Protein AF-A0AAW1JH88-F1 (afdb_monomer_lite)

pLDDT: mean 75.39, std 18.59, range [26.38, 97.56]

Foldseek 3Di:
DDQPPVCVFQVVLCVVQQKAWDAKDKDFPDDPPVLVQWTKIWMWTWIAHPVGDIATATEIETAGDDPDPDDDDDDDDDDDDPHDHFYKYKDFQGPPVCCVVVVVFLVLLLVQLCQPFVLVVLCVVCVVVVRNCLPVVDFHWSGWDQDPPPPDPTRDNSGMTMTGDCVVVVDDDDDPVDDDDPVVVVVVVVSVVSNVVSLVVCCVVPVVCCCPRPVVSVPDPDPPPPDD

InterPro domains:
  IPR004119 Ecdysteroid kinase-like [PF02958] (33-84)
  IPR004119 Ecdysteroid kinase-like [PF02958] (85-214)

Organism: Popillia japonica (NCBI:txid7064)

Secondary structure (DSSP, 8-state):
---TTHHHHHHHHHHHTT-EEEEEEEEE-S-TTSSTTSEEEEEEEEEE-TTS-EEEEEEEEEEPPPS-------------S------EEEEEPPPHHHHTTTTHHHHHHHHHHIIIIIHHHHHHHHHTTT-TTTTTTSPPEEEEES-SSTT--S--TT-EEEEE-GGGGT-----TTSPPPHHHHHHHHHHHHHHHHHHHHHHHH-HHHIIIIIIHHHS-SS------

Sequence (228 aa):
MKINNLKQLIEPYLSRHEKQFISYEASNLLPVGENYGSTMLSLNINVRNKIGEQETIHCVAKTLPPQKMQEFFNTKVTFKKEVETIHCVAKTLPPQKMQEFFNTKVTFKKEVAFYTSIVPILEEFGNERNVNDLMNFTAKCVGARISSNPLSQNVDEDAAIILENLKHQGFSVGNRFSGFNFETTKLIVREMAKMHATFIAFKLAKPNEFKEKIGCYLDRALDFVAPD

Radius of gyration: 19.59 Å; chains: 1; bounding box: 63×41×43 Å

Structure (mmCIF, N/CA/C/O backbone):
data_AF-A0AAW1JH88-F1
#
_entry.id   AF-A0AAW1JH88-F1
#
loop_
_atom_site.group_PDB
_atom_site.id
_atom_site.type_symbol
_atom_site.label_atom_id
_atom_site.label_alt_id
_atom_site.label_comp_id
_atom_site.label_asym_id
_atom_site.label_entity_id
_atom_site.label_seq_id
_atom_site.pdbx_PDB_ins_code
_atom_site.Cartn_x
_atom_site.Cartn_y
_atom_site.Cartn_z
_atom_site.occupancy
_atom_site.B_iso_or_equiv
_atom_site.auth_seq_id
_atom_site.auth_comp_id
_atom_site.auth_asym_id
_atom_site.auth_atom_id
_atom_site.pdbx_PDB_model_num
ATOM 1 N N . MET A 1 1 ? -17.366 -10.019 15.894 1.00 52.66 1 MET A N 1
ATOM 2 C CA . MET A 1 1 ? -15.921 -9.687 15.920 1.00 52.66 1 MET A CA 1
ATOM 3 C C . MET A 1 1 ? -15.793 -8.181 15.694 1.00 52.66 1 MET A C 1
ATOM 5 O O . MET A 1 1 ? -16.528 -7.680 14.856 1.00 52.66 1 MET A O 1
ATOM 9 N N . LYS A 1 2 ? -14.982 -7.440 16.462 1.00 55.91 2 LYS A N 1
ATOM 10 C CA . LYS A 1 2 ? -14.846 -5.973 16.329 1.00 55.91 2 LYS A CA 1
ATOM 11 C C . LYS A 1 2 ? -13.426 -5.617 15.893 1.00 55.91 2 LYS A C 1
ATOM 13 O O . LYS A 1 2 ? -12.477 -6.214 16.387 1.00 55.91 2 LYS A O 1
ATOM 18 N N . ILE A 1 3 ? -13.295 -4.644 14.995 1.00 65.38 3 ILE A N 1
ATOM 19 C CA . ILE A 1 3 ? -12.019 -3.995 14.683 1.00 65.38 3 ILE A CA 1
ATOM 20 C C . ILE A 1 3 ? -11.884 -2.798 15.617 1.00 65.38 3 ILE A C 1
ATOM 22 O O . ILE A 1 3 ? -12.705 -1.874 15.580 1.00 65.38 3 ILE A O 1
ATOM 26 N N . ASN A 1 4 ? -10.864 -2.828 16.471 1.00 68.94 4 ASN A N 1
ATOM 27 C CA . ASN A 1 4 ? -10.598 -1.748 17.411 1.00 68.94 4 ASN A CA 1
ATOM 28 C C . ASN A 1 4 ? -10.221 -0.468 16.655 1.00 68.94 4 ASN A C 1
ATOM 30 O O . ASN A 1 4 ? -9.446 -0.489 15.689 1.00 68.94 4 ASN A O 1
ATOM 34 N N . ASN A 1 5 ? -10.806 0.651 17.091 1.00 72.62 5 ASN A N 1
ATOM 35 C CA . ASN A 1 5 ? -10.565 1.987 16.543 1.00 72.62 5 ASN A CA 1
ATOM 36 C C . ASN A 1 5 ? -10.731 2.069 15.011 1.00 72.62 5 ASN A C 1
ATOM 38 O O . ASN A 1 5 ? -9.964 2.756 14.338 1.00 72.62 5 ASN A O 1
ATOM 42 N N . LEU A 1 6 ? -11.723 1.364 14.440 1.00 77.25 6 LEU A N 1
ATOM 43 C CA . LEU A 1 6 ? -11.983 1.381 12.991 1.00 77.25 6 LEU A CA 1
ATOM 44 C C . LEU A 1 6 ? -12.216 2.802 12.465 1.00 77.25 6 LEU A C 1
ATOM 46 O O . LEU A 1 6 ? -11.668 3.138 11.425 1.00 77.25 6 LEU A O 1
ATOM 50 N N . LYS A 1 7 ? -12.962 3.643 13.196 1.00 79.00 7 LYS A N 1
ATOM 51 C CA . LYS A 1 7 ? -13.204 5.047 12.821 1.00 79.00 7 LYS A CA 1
ATOM 52 C C . LYS A 1 7 ? -11.891 5.783 12.535 1.00 79.00 7 LYS A C 1
ATOM 54 O O . LYS A 1 7 ? -11.722 6.331 11.458 1.00 79.00 7 LYS A O 1
ATOM 59 N N . GLN A 1 8 ? -10.937 5.711 13.462 1.00 77.75 8 GLN A N 1
ATOM 60 C CA . GLN A 1 8 ? -9.631 6.355 13.312 1.00 77.75 8 GLN A CA 1
ATOM 61 C C . GLN A 1 8 ? -8.834 5.792 12.122 1.00 77.75 8 GLN A C 1
ATOM 63 O O . GLN A 1 8 ? -8.109 6.536 11.474 1.00 77.75 8 GLN A O 1
ATOM 68 N N . LEU A 1 9 ? -8.978 4.495 11.816 1.00 76.38 9 LEU A N 1
ATOM 69 C CA . LEU A 1 9 ? -8.297 3.847 10.685 1.00 76.38 9 LEU A CA 1
ATOM 70 C C . LEU A 1 9 ? -8.754 4.382 9.328 1.00 76.38 9 LEU A C 1
ATOM 72 O O . LEU A 1 9 ? -7.951 4.501 8.408 1.00 76.38 9 LEU A O 1
ATOM 76 N N . ILE A 1 10 ? -10.052 4.641 9.201 1.00 80.38 10 ILE A N 1
ATOM 77 C CA . ILE A 1 10 ? -10.683 5.044 7.941 1.00 80.38 10 ILE A CA 1
ATOM 78 C C . ILE A 1 10 ? -10.869 6.558 7.839 1.00 80.38 10 ILE A C 1
ATOM 80 O O . ILE A 1 10 ? -11.202 7.046 6.765 1.00 80.38 10 ILE A O 1
ATOM 84 N N . GLU A 1 11 ? -10.642 7.306 8.921 1.00 82.19 11 GLU A N 1
ATOM 85 C CA . GLU A 1 11 ? -10.788 8.764 8.960 1.00 82.19 11 GLU A CA 1
ATOM 86 C C . GLU A 1 11 ? -10.068 9.466 7.792 1.00 82.19 11 GLU A C 1
ATOM 88 O O . GLU A 1 11 ? -10.708 10.296 7.152 1.00 82.19 11 GLU A O 1
ATOM 93 N N . PRO A 1 12 ? -8.822 9.101 7.402 1.00 78.44 12 PRO A N 1
ATOM 94 C CA . PRO A 1 12 ? -8.156 9.742 6.264 1.00 78.44 12 PRO A CA 1
ATOM 95 C C . PRO A 1 12 ? -8.918 9.586 4.940 1.00 78.44 12 PRO A C 1
ATOM 97 O O . PRO A 1 12 ? -8.964 10.513 4.132 1.00 78.44 12 PRO A O 1
ATOM 100 N N . TYR A 1 13 ? -9.541 8.424 4.725 1.00 78.38 13 TYR A N 1
ATOM 101 C CA . TYR A 1 13 ? -10.382 8.155 3.559 1.00 78.38 13 TYR A CA 1
ATOM 102 C C . TYR A 1 13 ? -11.680 8.957 3.617 1.00 78.38 13 TYR A C 1
ATOM 104 O O . TYR A 1 13 ? -12.069 9.600 2.645 1.00 78.38 13 TYR A O 1
ATOM 112 N N . LEU A 1 14 ? -12.330 8.947 4.781 1.00 83.88 14 LEU A N 1
ATOM 113 C CA . LEU A 1 14 ? -13.582 9.658 5.001 1.00 83.88 14 LEU A CA 1
ATOM 114 C C . LEU A 1 14 ? -13.412 11.170 4.824 1.00 83.88 14 LEU A C 1
ATOM 116 O O . LEU A 1 14 ? -14.192 11.782 4.101 1.00 83.88 14 LEU A O 1
ATOM 120 N N . SER A 1 15 ? -12.349 11.757 5.384 1.00 81.19 15 SER A N 1
ATOM 121 C CA . SER A 1 15 ? -12.032 13.180 5.218 1.00 81.19 15 SER A CA 1
ATOM 122 C C . SER A 1 15 ? -11.754 13.544 3.760 1.00 81.19 15 SER A C 1
ATOM 124 O O . SER A 1 15 ? -12.263 14.552 3.280 1.00 81.19 15 SER A O 1
ATOM 126 N N . ARG A 1 16 ? -10.998 12.711 3.026 1.00 80.00 16 ARG A N 1
ATOM 127 C CA . ARG A 1 16 ? -10.705 12.938 1.599 1.00 80.00 16 ARG A CA 1
ATOM 128 C C . ARG A 1 16 ? -11.965 12.918 0.728 1.00 80.00 16 ARG A C 1
ATOM 130 O O . ARG A 1 16 ? -11.992 13.577 -0.306 1.00 80.00 16 ARG A O 1
ATOM 137 N N . HIS A 1 17 ? -12.983 12.164 1.131 1.00 78.38 17 HIS A N 1
ATOM 138 C CA . HIS A 1 17 ? -14.223 12.000 0.372 1.00 78.38 17 HIS A CA 1
ATOM 139 C C . HIS A 1 17 ? -15.420 12.747 0.965 1.00 78.38 17 HIS A C 1
ATOM 141 O O . HIS A 1 17 ? -16.546 12.511 0.534 1.00 78.38 17 HIS A O 1
ATOM 147 N N . GLU A 1 18 ? -15.191 13.652 1.921 1.00 85.88 18 GLU A N 1
ATOM 148 C CA . GLU A 1 18 ? -16.248 14.451 2.560 1.00 85.88 18 GLU A CA 1
ATOM 149 C C . GLU A 1 18 ? -17.354 13.576 3.195 1.00 85.88 18 GLU A C 1
ATOM 151 O O . GLU A 1 18 ? -18.541 13.913 3.163 1.00 85.88 18 GLU A O 1
ATOM 156 N N . LYS A 1 19 ? -16.961 12.426 3.761 1.00 85.38 19 LYS A N 1
ATOM 157 C CA . LYS A 1 19 ? -17.842 11.453 4.423 1.00 85.38 19 LYS A CA 1
ATOM 158 C C . LYS A 1 19 ? -17.647 11.526 5.943 1.00 85.38 19 LYS A C 1
ATOM 160 O O . LYS A 1 19 ? -16.533 11.681 6.432 1.00 85.38 19 LYS A O 1
ATOM 165 N N . GLN A 1 20 ? -18.718 11.382 6.717 1.00 85.00 20 GLN A N 1
ATOM 166 C CA . GLN A 1 20 ? -18.697 11.364 8.183 1.00 85.00 20 GLN A CA 1
ATOM 167 C C . GLN A 1 20 ? -19.046 9.967 8.700 1.00 85.00 20 GLN A C 1
ATOM 169 O O . GLN A 1 20 ? -20.091 9.420 8.363 1.00 85.00 20 GLN A O 1
ATOM 174 N N . PHE A 1 21 ? -18.207 9.386 9.557 1.00 85.94 21 PHE A N 1
ATOM 175 C CA . PHE A 1 21 ? -18.470 8.068 10.144 1.00 85.94 21 PHE A CA 1
ATOM 176 C C . PHE A 1 21 ? -19.728 8.046 11.031 1.00 85.94 21 PHE A C 1
ATOM 178 O O . PHE A 1 21 ? -19.879 8.908 11.899 1.00 85.94 21 PHE A O 1
ATOM 185 N N . ILE A 1 22 ? -20.570 7.015 10.881 1.00 85.25 22 ILE A N 1
ATOM 186 C CA . ILE A 1 22 ? -21.736 6.755 11.743 1.00 85.25 22 ILE A CA 1
ATOM 187 C C . ILE A 1 22 ? -21.522 5.480 12.569 1.00 85.25 22 ILE A C 1
ATOM 189 O O . ILE A 1 22 ? -21.511 5.526 13.798 1.00 85.25 22 ILE A O 1
ATOM 193 N N . SER A 1 23 ? -21.380 4.332 11.905 1.00 81.44 23 SER A N 1
ATOM 194 C CA . SER A 1 23 ? -21.276 3.014 12.544 1.00 81.44 23 SER A CA 1
ATOM 195 C C . SER A 1 23 ? -20.639 1.995 11.598 1.00 81.44 23 SER A C 1
ATOM 197 O O . SER A 1 23 ? -20.357 2.304 10.444 1.00 81.44 23 SER A O 1
ATOM 199 N N . TYR A 1 24 ? -20.397 0.771 12.068 1.00 82.00 24 TYR A N 1
ATOM 200 C CA . TYR A 1 24 ? -20.053 -0.334 11.177 1.00 82.00 24 TYR A CA 1
ATOM 201 C C . TYR A 1 24 ? -20.601 -1.666 11.683 1.00 82.00 24 TYR A C 1
ATOM 203 O O . TYR A 1 24 ? -20.756 -1.868 12.889 1.00 82.00 24 TYR A O 1
ATOM 211 N N . GLU A 1 25 ? -20.815 -2.588 10.753 1.00 73.81 25 GLU A N 1
ATOM 212 C CA . GLU A 1 25 ? -21.096 -3.997 11.011 1.00 73.81 25 GLU A CA 1
ATOM 213 C C . GLU A 1 25 ? -19.952 -4.856 10.473 1.00 73.81 25 GLU A C 1
ATOM 215 O O . GLU A 1 25 ? -19.335 -4.507 9.468 1.00 73.81 25 GLU A O 1
ATOM 220 N N . ALA A 1 26 ? -19.659 -5.976 11.135 1.00 72.25 26 ALA A N 1
ATOM 221 C CA . ALA A 1 26 ? -18.611 -6.905 10.723 1.00 72.25 26 ALA A CA 1
ATOM 222 C C . ALA A 1 26 ? -19.098 -8.359 10.791 1.00 72.25 26 ALA A C 1
ATOM 224 O O . ALA A 1 26 ? -19.621 -8.788 11.820 1.00 72.25 26 ALA A O 1
ATOM 225 N N . SER A 1 27 ? -18.876 -9.133 9.729 1.00 66.75 27 SER A N 1
ATOM 226 C CA . SER A 1 27 ? -19.209 -10.565 9.627 1.00 66.75 27 SER A CA 1
ATOM 227 C C . SER A 1 27 ? -18.041 -11.348 9.023 1.00 66.75 27 SER A C 1
ATOM 229 O O . SER A 1 27 ? -17.214 -10.754 8.352 1.00 66.75 27 SER A O 1
ATOM 231 N N . ASN A 1 28 ? -17.914 -12.659 9.248 1.00 62.03 28 ASN A N 1
ATOM 232 C CA . ASN A 1 28 ? -16.854 -13.441 8.591 1.00 62.03 28 ASN A CA 1
ATOM 233 C C . ASN A 1 28 ? -17.127 -13.539 7.081 1.00 62.03 28 ASN A C 1
ATOM 235 O O . ASN A 1 28 ? -18.227 -13.907 6.680 1.00 62.03 28 ASN A O 1
ATOM 239 N N . LEU A 1 29 ? -16.128 -13.235 6.249 1.00 57.00 29 LEU A N 1
ATOM 240 C CA . LEU A 1 29 ? -16.245 -13.316 4.791 1.00 57.00 29 LEU A CA 1
ATOM 241 C C . LEU A 1 29 ? -16.080 -14.752 4.273 1.00 57.00 29 LEU A C 1
ATOM 243 O O . LEU A 1 29 ? -16.688 -15.105 3.268 1.00 57.00 29 LEU A O 1
ATOM 247 N N . LEU A 1 30 ? -15.231 -15.558 4.917 1.00 53.56 30 LEU A N 1
ATOM 248 C CA . LEU A 1 30 ? -14.863 -16.896 4.448 1.00 53.56 30 LEU A CA 1
ATOM 249 C C . LEU A 1 30 ? -15.086 -17.969 5.532 1.00 53.56 30 LEU A C 1
ATOM 251 O O . LEU A 1 30 ? -14.978 -17.654 6.726 1.00 53.56 30 LEU A O 1
ATOM 255 N N . PRO A 1 31 ? -15.376 -19.228 5.136 1.00 45.62 31 PRO A N 1
ATOM 256 C CA . PRO A 1 31 ? -15.478 -20.358 6.055 1.00 45.62 31 PRO A CA 1
ATOM 257 C C . PRO A 1 31 ? -14.173 -20.621 6.816 1.00 45.62 31 PRO A C 1
ATOM 259 O O . PRO A 1 31 ? -13.068 -20.401 6.317 1.00 45.62 31 PRO A O 1
ATOM 262 N N . VAL A 1 32 ? -14.289 -21.155 8.034 1.00 47.38 32 VAL A N 1
ATOM 263 C CA . VAL A 1 32 ? -13.133 -21.589 8.831 1.00 47.38 32 VAL A CA 1
ATOM 264 C C . VAL A 1 32 ? -12.342 -22.649 8.053 1.00 47.38 32 VAL A C 1
ATOM 266 O O . VAL A 1 32 ? -12.901 -23.658 7.644 1.00 47.38 32 VAL A O 1
ATOM 269 N N . GLY A 1 33 ? -11.042 -22.415 7.850 1.00 46.44 33 GLY A N 1
ATOM 270 C CA . GLY A 1 33 ? -10.152 -23.304 7.085 1.00 46.44 33 GLY A CA 1
ATOM 271 C C . GLY A 1 33 ? -9.755 -22.771 5.704 1.00 46.44 33 GLY A C 1
ATOM 272 O O . GLY A 1 33 ? -8.662 -23.075 5.238 1.00 46.44 33 GLY A O 1
ATOM 273 N N . GLU A 1 34 ? -10.545 -21.873 5.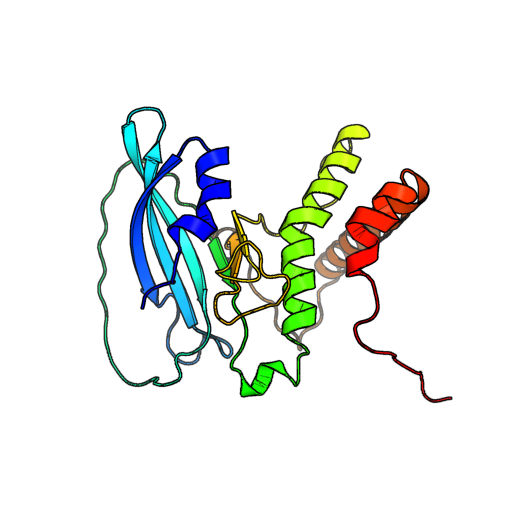105 1.00 42.50 34 GLU A N 1
ATOM 274 C CA . GLU A 1 34 ? -10.222 -21.237 3.810 1.00 42.50 34 GLU A CA 1
ATOM 275 C C . GLU A 1 34 ? -9.458 -19.911 3.954 1.00 42.50 34 GLU A C 1
ATOM 277 O O . GLU A 1 34 ? -9.162 -19.207 2.987 1.00 42.50 34 GLU A O 1
ATOM 282 N N . ASN A 1 35 ? -9.097 -19.556 5.187 1.00 48.47 35 ASN A N 1
ATOM 283 C CA . ASN A 1 35 ? -8.609 -18.222 5.516 1.00 48.47 35 ASN A CA 1
ATOM 284 C C . ASN A 1 35 ? -7.077 -18.084 5.462 1.00 48.47 35 ASN A C 1
ATOM 286 O O . ASN A 1 35 ? -6.552 -17.052 5.886 1.00 48.47 35 ASN A O 1
ATOM 290 N N . TYR A 1 36 ? -6.352 -19.112 4.994 1.00 46.12 36 TYR A N 1
ATOM 291 C CA . TYR A 1 36 ? -4.883 -19.141 4.865 1.00 46.12 36 TYR A CA 1
ATOM 292 C C . TYR A 1 36 ? -4.139 -18.569 6.094 1.00 46.12 36 TYR A C 1
ATOM 294 O O . TYR A 1 36 ? -3.256 -17.723 5.962 1.00 46.12 36 TYR A O 1
ATOM 302 N N . GLY A 1 37 ? -4.527 -18.991 7.304 1.00 45.12 37 GLY A N 1
ATOM 303 C CA . GLY A 1 37 ? -3.897 -18.536 8.553 1.00 45.12 37 GLY A CA 1
ATOM 304 C C . GLY A 1 37 ? -4.328 -17.142 9.032 1.00 45.12 37 GLY A C 1
ATOM 305 O O . GLY A 1 37 ? -3.588 -16.483 9.760 1.00 45.12 37 GLY A O 1
ATOM 306 N N . SER A 1 38 ? -5.504 -16.660 8.627 1.00 47.50 38 SER A N 1
ATOM 307 C CA . SER A 1 38 ? -6.084 -15.375 9.057 1.00 47.50 38 SER A CA 1
ATOM 308 C C . SER A 1 38 ? -7.596 -15.489 9.308 1.00 47.50 38 SER A C 1
ATOM 310 O O . SER A 1 38 ? -8.153 -16.578 9.247 1.00 47.50 38 SER A O 1
ATOM 312 N N . THR A 1 39 ? -8.275 -14.382 9.593 1.00 57.03 39 THR A N 1
ATOM 313 C CA . THR A 1 39 ? -9.740 -14.268 9.607 1.00 57.03 39 THR A CA 1
ATOM 314 C C . THR A 1 39 ? -10.132 -13.193 8.610 1.00 57.03 39 THR A C 1
ATOM 316 O O . THR A 1 39 ? -9.704 -12.060 8.753 1.00 57.03 39 THR A O 1
ATOM 319 N N . MET A 1 40 ? -10.920 -13.512 7.589 1.00 62.09 40 MET A N 1
ATOM 320 C CA . MET A 1 40 ? -11.455 -12.494 6.680 1.00 62.09 40 MET A CA 1
ATOM 321 C C . MET A 1 40 ? -12.813 -12.026 7.209 1.00 62.09 40 MET A C 1
ATOM 323 O O . MET A 1 40 ? -13.668 -12.859 7.489 1.00 62.09 40 MET A O 1
ATOM 327 N N . LEU A 1 41 ? -13.033 -10.721 7.303 1.00 65.12 41 LEU A N 1
ATOM 328 C CA . LEU A 1 41 ? -14.240 -10.082 7.814 1.00 65.12 41 LEU A CA 1
ATOM 329 C C . LEU A 1 41 ? -14.869 -9.215 6.729 1.00 65.12 41 LEU A C 1
ATOM 331 O O . LEU A 1 41 ? -14.221 -8.297 6.277 1.00 65.12 41 LEU A O 1
ATOM 335 N N . SER A 1 42 ? -16.110 -9.421 6.320 1.00 69.88 42 SER A N 1
ATOM 336 C CA . SER A 1 42 ? -16.862 -8.391 5.602 1.00 69.88 42 SER A CA 1
ATOM 337 C C . SER A 1 42 ? -17.229 -7.269 6.573 1.00 69.88 42 SER A C 1
ATOM 339 O O . SER A 1 42 ? -17.700 -7.542 7.674 1.00 69.88 42 SER A O 1
ATOM 341 N N . LEU A 1 43 ? -17.034 -6.023 6.168 1.00 75.12 43 LEU A N 1
ATOM 342 C CA . LEU A 1 43 ? -17.333 -4.807 6.908 1.00 75.12 43 LEU A CA 1
ATOM 343 C C . LEU A 1 43 ? -18.346 -3.967 6.129 1.00 75.12 43 LEU A C 1
ATOM 345 O O . LEU A 1 43 ? -18.118 -3.635 4.973 1.00 75.12 43 LEU A O 1
ATOM 349 N N . ASN A 1 44 ? -19.427 -3.564 6.782 1.00 75.62 44 ASN A N 1
ATOM 350 C CA . ASN A 1 44 ? -20.368 -2.585 6.249 1.00 75.62 44 ASN A CA 1
ATOM 351 C C . ASN A 1 44 ? -20.235 -1.321 7.095 1.00 75.62 44 ASN A C 1
ATOM 353 O O . ASN A 1 44 ? -20.704 -1.297 8.230 1.00 75.62 44 ASN A O 1
ATOM 357 N N . ILE A 1 45 ? -19.548 -0.298 6.597 1.00 80.62 45 ILE A N 1
ATOM 358 C CA . ILE A 1 45 ? -19.328 0.958 7.315 1.00 80.62 45 ILE A CA 1
ATOM 359 C C . ILE A 1 45 ? -20.384 1.964 6.879 1.00 80.62 45 ILE A C 1
ATOM 361 O O . ILE A 1 45 ? -20.386 2.412 5.739 1.00 80.62 45 ILE A O 1
ATOM 365 N N . ASN A 1 46 ? -21.244 2.371 7.799 1.00 79.31 46 ASN A N 1
ATOM 366 C CA . ASN A 1 46 ? -22.248 3.391 7.546 1.00 79.31 46 ASN A CA 1
ATOM 367 C C . ASN A 1 46 ? -21.633 4.775 7.746 1.00 79.31 46 ASN A C 1
ATOM 369 O O . ASN A 1 46 ? -21.051 5.066 8.799 1.00 79.31 46 ASN A O 1
ATOM 373 N N . VAL A 1 47 ? -21.776 5.632 6.743 1.00 85.06 47 VAL A N 1
ATOM 374 C CA . VAL A 1 47 ? -21.253 6.998 6.734 1.00 85.06 47 VAL A CA 1
ATOM 375 C C . VAL A 1 47 ? -22.314 7.970 6.219 1.00 85.06 47 VAL A C 1
ATOM 377 O O . VAL A 1 47 ? -23.327 7.566 5.650 1.00 85.06 47 VAL A O 1
ATOM 380 N N . ARG A 1 48 ? -22.123 9.260 6.488 1.00 85.00 48 ARG A N 1
ATOM 381 C CA . ARG A 1 48 ? -22.974 10.352 6.016 1.00 85.00 48 ARG A CA 1
ATOM 382 C C . ARG A 1 48 ? -22.196 11.205 5.025 1.00 85.00 48 ARG A C 1
ATOM 384 O O . ARG A 1 48 ? -21.116 11.673 5.371 1.00 85.00 48 ARG A O 1
ATOM 391 N N . ASN A 1 49 ? -22.741 11.431 3.838 1.00 81.19 49 ASN A N 1
ATOM 392 C CA . ASN A 1 49 ? -22.120 12.309 2.849 1.00 81.19 49 ASN A CA 1
ATOM 393 C C . ASN A 1 49 ? -22.351 13.798 3.182 1.00 81.19 49 ASN A C 1
ATOM 395 O O . ASN A 1 49 ? -23.150 14.150 4.056 1.00 81.19 49 ASN A O 1
ATOM 399 N N . LYS A 1 50 ? -21.693 14.691 2.438 1.00 80.81 50 LYS A N 1
ATOM 400 C CA . LYS A 1 50 ? -21.820 16.155 2.577 1.00 80.81 50 LYS A CA 1
ATOM 401 C C . LYS A 1 50 ? -23.238 16.721 2.439 1.00 80.81 50 LYS A C 1
ATOM 403 O O . LYS A 1 50 ? -23.497 17.828 2.896 1.00 80.81 50 LYS A O 1
ATOM 408 N N . ILE A 1 51 ? -24.142 15.977 1.806 1.00 79.25 51 ILE A N 1
ATOM 409 C CA . ILE A 1 51 ? -25.536 16.372 1.553 1.00 79.25 51 ILE A CA 1
ATOM 410 C C . ILE A 1 51 ? -26.467 15.836 2.660 1.00 79.25 51 ILE A C 1
ATOM 412 O O . ILE A 1 51 ? -27.672 16.070 2.645 1.00 79.25 51 ILE A O 1
ATOM 416 N N . GLY A 1 52 ? -25.912 15.131 3.652 1.00 77.00 52 GLY A N 1
ATOM 417 C CA . GLY A 1 52 ? -26.636 14.591 4.800 1.00 77.00 52 GLY A CA 1
ATOM 418 C C . GLY A 1 52 ? -27.195 13.182 4.596 1.00 77.00 52 GLY A C 1
ATOM 419 O O . GLY A 1 52 ? -27.785 12.628 5.528 1.00 77.00 52 GLY A O 1
ATOM 420 N N . GLU A 1 53 ? -26.992 12.567 3.430 1.00 77.62 53 GLU A N 1
ATOM 421 C CA . GLU A 1 53 ? -27.504 11.229 3.147 1.00 77.62 53 GLU A CA 1
ATOM 422 C C . GLU A 1 53 ? -26.629 10.135 3.755 1.00 77.62 53 GLU A C 1
ATOM 424 O O . GLU A 1 53 ? -25.404 10.243 3.795 1.00 77.62 53 GLU A O 1
ATOM 429 N N . GLN A 1 54 ? -27.275 9.062 4.217 1.00 76.62 54 GLN A N 1
ATOM 430 C CA . GLN A 1 54 ? -26.584 7.859 4.669 1.00 76.62 54 GLN A CA 1
ATOM 431 C C . GLN A 1 54 ? -26.193 6.977 3.482 1.00 76.62 54 GLN A C 1
ATOM 433 O O . GLN A 1 54 ? -27.025 6.686 2.622 1.00 76.62 54 GLN A O 1
ATOM 438 N N . GLU A 1 55 ? -24.950 6.512 3.497 1.00 76.56 55 GLU A N 1
ATOM 439 C CA . GLU A 1 55 ? -24.379 5.561 2.547 1.00 76.56 55 GLU A CA 1
ATOM 440 C C . GLU A 1 55 ? -23.589 4.479 3.308 1.00 76.56 55 GLU A C 1
ATOM 442 O O . GLU A 1 55 ? -23.124 4.702 4.431 1.00 76.56 55 GLU A O 1
ATOM 447 N N . THR A 1 56 ? -23.431 3.298 2.710 1.00 66.88 56 THR A N 1
ATOM 448 C CA . THR A 1 56 ? -22.726 2.167 3.330 1.00 66.88 56 THR A CA 1
ATOM 449 C C . THR A 1 56 ? -21.524 1.746 2.486 1.00 66.88 56 THR A C 1
ATOM 451 O O . THR A 1 56 ? -21.651 1.301 1.354 1.00 66.88 56 THR A O 1
ATOM 454 N N . ILE A 1 57 ? -20.330 1.835 3.058 1.00 70.75 57 ILE A N 1
ATOM 455 C CA . ILE A 1 57 ? -19.074 1.393 2.454 1.00 70.75 57 ILE A CA 1
ATOM 456 C C . ILE A 1 57 ? -18.861 -0.087 2.804 1.00 70.75 57 ILE A C 1
ATOM 458 O O . ILE A 1 57 ? -18.636 -0.434 3.963 1.00 70.75 57 ILE A O 1
ATOM 462 N N . HIS A 1 58 ? -18.920 -0.968 1.809 1.00 68.06 58 HIS A N 1
ATOM 463 C CA . HIS A 1 58 ? -18.846 -2.424 1.988 1.00 68.06 58 HIS A CA 1
ATOM 464 C C . HIS A 1 58 ? -17.431 -3.001 1.839 1.00 68.06 58 HIS A C 1
ATOM 466 O O . HIS A 1 58 ? -17.134 -3.671 0.855 1.00 68.06 58 HIS A O 1
ATOM 472 N N . CYS A 1 59 ? -16.547 -2.791 2.806 1.00 63.50 59 CYS A N 1
ATOM 473 C CA . CYS A 1 59 ? -15.177 -3.292 2.767 1.00 63.50 59 CYS A CA 1
ATOM 474 C C . CYS A 1 59 ? -15.026 -4.737 3.283 1.00 63.50 59 CYS A C 1
ATOM 476 O O . CYS A 1 59 ? -15.954 -5.349 3.788 1.00 63.50 59 CYS A O 1
ATOM 478 N N . VAL A 1 60 ? -13.843 -5.331 3.166 1.00 58.41 60 VAL A N 1
ATOM 479 C CA . VAL A 1 60 ? -13.459 -6.562 3.881 1.00 58.41 60 VAL A CA 1
ATOM 480 C C . VAL A 1 60 ? -12.233 -6.218 4.715 1.00 58.41 60 VAL A C 1
ATOM 482 O O . VAL A 1 60 ? -11.479 -5.317 4.367 1.00 58.41 60 VAL A O 1
ATOM 485 N N . ALA A 1 61 ? -12.013 -6.932 5.809 1.00 60.91 61 ALA A N 1
ATOM 486 C CA . ALA A 1 61 ? -10.874 -6.884 6.688 1.00 60.91 61 ALA A CA 1
ATOM 487 C C . ALA A 1 61 ? -10.259 -8.264 6.927 1.00 60.91 61 ALA A C 1
ATOM 489 O O . ALA A 1 61 ? -10.908 -9.117 7.505 1.00 60.91 61 ALA A O 1
ATOM 490 N N . LYS A 1 62 ? -9.008 -8.518 6.540 1.00 60.88 62 LYS A N 1
ATOM 491 C CA . LYS A 1 62 ? -8.264 -9.696 7.010 1.00 60.88 62 LYS A CA 1
ATOM 492 C C . LYS A 1 62 ? -7.608 -9.363 8.338 1.00 60.88 62 LYS A C 1
ATOM 494 O O . LYS A 1 62 ? -6.705 -8.534 8.378 1.00 60.88 62 LYS A O 1
ATOM 499 N N . THR A 1 63 ? -8.062 -10.008 9.397 1.00 53.69 63 THR A N 1
ATOM 500 C CA . THR A 1 63 ? -7.515 -9.928 10.745 1.00 53.69 63 THR A CA 1
ATOM 501 C C . THR A 1 63 ? -6.750 -11.200 11.108 1.00 53.69 63 THR A C 1
ATOM 503 O O . THR A 1 63 ? -6.790 -12.209 10.401 1.00 53.69 63 THR A O 1
ATOM 506 N N . LEU A 1 64 ? -6.078 -11.187 12.254 1.00 46.66 64 LEU A N 1
ATOM 507 C CA . LEU A 1 64 ? -5.533 -12.383 12.885 1.00 46.66 64 LEU A CA 1
ATOM 508 C C . LEU A 1 64 ? -6.620 -13.439 13.147 1.00 46.66 64 LEU A C 1
ATOM 510 O O . LEU A 1 64 ? -7.772 -13.078 13.415 1.00 46.66 64 LEU A O 1
ATOM 514 N N . PRO A 1 65 ? -6.284 -14.742 13.129 1.00 47.91 65 PRO A N 1
ATOM 515 C CA . PRO A 1 65 ? -7.102 -15.758 13.782 1.00 47.91 65 PRO A CA 1
ATOM 516 C C . PRO A 1 65 ? -7.198 -15.435 15.286 1.00 47.9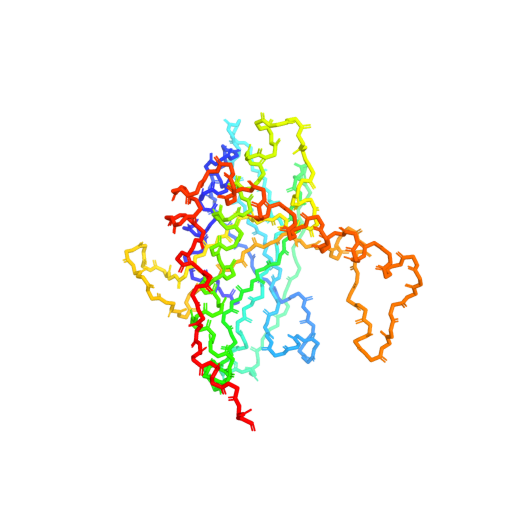1 65 PRO A C 1
ATOM 518 O O . PRO A 1 65 ? -6.154 -15.248 15.919 1.00 47.91 65 PRO A O 1
ATOM 521 N N . PRO A 1 66 ? -8.400 -15.367 15.886 1.00 51.41 66 PRO A N 1
ATOM 522 C CA . PRO A 1 66 ? -8.539 -15.234 17.332 1.00 51.41 66 PRO A CA 1
ATOM 523 C C . PRO A 1 66 ? -7.886 -16.420 18.058 1.00 51.41 66 PRO A C 1
ATOM 525 O O . PRO A 1 66 ? -8.007 -17.558 17.610 1.00 51.41 66 PRO A O 1
ATOM 528 N N . GLN A 1 67 ? -7.256 -16.177 19.216 1.00 47.66 67 GLN A N 1
ATOM 529 C CA . GLN A 1 67 ? -6.638 -17.231 20.045 1.00 47.66 67 GLN A CA 1
ATOM 530 C C . GLN A 1 67 ? -7.653 -18.248 20.611 1.00 47.66 67 GLN A C 1
ATOM 532 O O . GLN A 1 67 ? -7.271 -19.346 21.005 1.00 47.66 67 GLN A O 1
ATOM 537 N N . LYS A 1 68 ? -8.947 -17.909 20.621 1.00 42.12 68 LYS A N 1
ATOM 538 C CA . LYS A 1 68 ? -10.062 -18.799 20.971 1.00 42.12 68 LYS A CA 1
ATOM 539 C C . LYS A 1 68 ? -10.958 -18.973 19.749 1.00 42.12 68 LYS A C 1
ATOM 541 O O . LYS A 1 68 ? -11.943 -18.259 19.594 1.00 42.12 68 LYS A O 1
ATOM 546 N N . MET A 1 69 ? -10.593 -19.878 18.847 1.00 42.56 69 MET A N 1
ATOM 547 C CA . MET A 1 69 ? -11.477 -20.287 17.757 1.00 42.56 69 MET A CA 1
ATOM 548 C C . MET A 1 69 ? -12.266 -21.523 18.198 1.00 42.56 69 MET A C 1
ATOM 550 O O . MET A 1 69 ? -11.924 -22.639 17.834 1.00 42.56 69 MET A O 1
ATOM 554 N N . GLN A 1 70 ? -13.305 -21.302 19.002 1.00 47.09 70 GLN A N 1
ATOM 555 C CA . GLN A 1 70 ? -14.517 -22.116 19.028 1.00 47.09 70 GLN A CA 1
ATOM 556 C C . GLN A 1 70 ? -15.674 -21.202 19.459 1.00 47.09 70 GLN A C 1
ATOM 558 O O . GLN A 1 70 ? -15.607 -20.544 20.491 1.00 47.09 70 GLN A O 1
ATOM 563 N N . GLU A 1 71 ? -16.698 -21.200 18.607 1.00 39.25 71 GLU A N 1
ATOM 564 C CA . GLU A 1 71 ? -18.070 -20.723 18.803 1.00 39.25 71 GLU A CA 1
ATOM 565 C C . GLU A 1 71 ? -18.493 -19.307 18.342 1.00 39.25 71 GLU A C 1
ATOM 567 O O . GLU A 1 71 ? -17.944 -18.268 18.706 1.00 39.25 71 GLU A O 1
ATOM 572 N N . PHE A 1 72 ? -19.609 -19.363 17.603 1.00 32.12 72 PHE A N 1
ATOM 573 C CA . PHE A 1 72 ? -20.689 -18.397 17.383 1.00 32.12 72 PHE A CA 1
ATOM 574 C C . PHE A 1 72 ? -20.871 -17.717 16.013 1.00 32.12 72 PHE A C 1
ATOM 576 O O . PHE A 1 72 ? -19.944 -17.375 15.285 1.00 32.12 72 PHE A O 1
ATOM 583 N N . PHE A 1 73 ? -22.167 -17.622 15.689 1.00 32.72 73 PHE A N 1
ATOM 584 C CA . PHE A 1 73 ? -22.852 -17.781 14.404 1.00 32.72 73 PHE A CA 1
ATOM 585 C C . PHE A 1 73 ? -23.231 -16.470 13.676 1.00 32.72 73 PHE A C 1
ATOM 587 O O . PH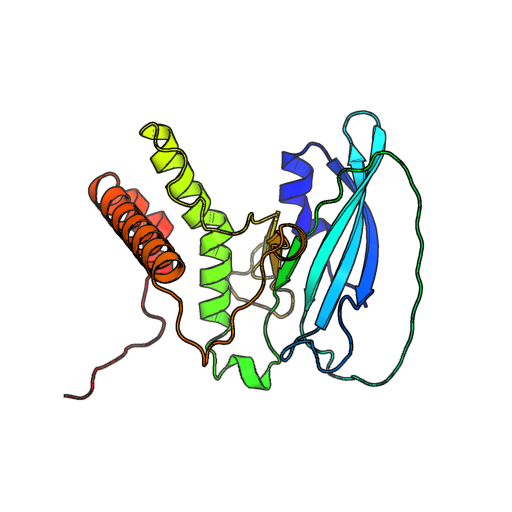E A 1 73 ? -23.209 -15.387 14.250 1.00 32.72 73 PHE A O 1
ATOM 594 N N . ASN A 1 74 ? -23.636 -16.661 12.406 1.00 33.22 74 ASN A N 1
ATOM 595 C CA . ASN A 1 74 ? -24.540 -15.916 11.501 1.00 33.22 74 ASN A CA 1
ATOM 596 C C . ASN A 1 74 ? -25.222 -14.609 11.954 1.00 33.22 74 ASN A C 1
ATOM 598 O O . ASN A 1 74 ? -25.878 -14.575 12.989 1.00 33.22 74 ASN A O 1
ATOM 602 N N . THR A 1 75 ? -25.323 -13.647 11.019 1.00 28.34 75 THR A N 1
ATOM 603 C CA . THR A 1 75 ? -26.615 -13.086 10.532 1.00 28.34 75 THR A CA 1
ATOM 604 C C . THR A 1 75 ? -26.434 -12.183 9.297 1.00 28.34 75 THR A C 1
ATOM 606 O O . THR A 1 75 ? -25.430 -11.490 9.162 1.00 28.34 75 THR A O 1
ATOM 609 N N . LYS A 1 76 ? -27.411 -12.226 8.376 1.00 35.41 76 LYS A N 1
ATOM 610 C CA . LYS A 1 76 ? -27.552 -11.371 7.181 1.00 35.41 76 LYS A CA 1
ATOM 611 C C . LYS A 1 76 ? -28.506 -10.212 7.487 1.00 35.41 76 LYS A C 1
ATOM 613 O O . LYS A 1 76 ? -29.589 -10.467 8.006 1.00 35.41 76 LYS A O 1
ATOM 618 N N . VAL A 1 77 ? -28.161 -8.996 7.059 1.00 29.84 77 VAL A N 1
ATOM 619 C CA . VAL A 1 77 ? -29.086 -7.856 6.916 1.00 29.84 77 VAL A CA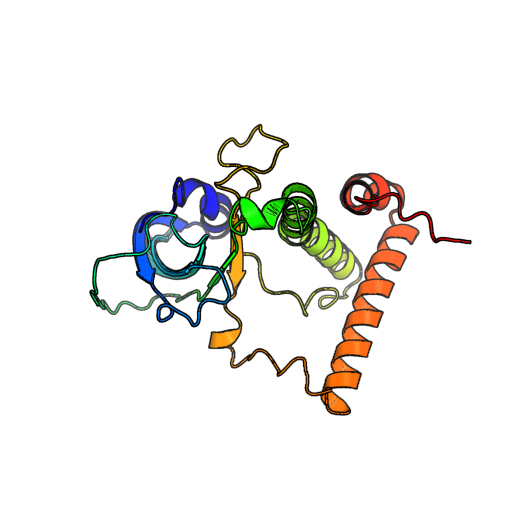 1
ATOM 620 C C . VAL A 1 77 ? -28.809 -7.177 5.572 1.00 29.84 77 VAL A C 1
ATOM 622 O O . VAL A 1 77 ? -27.662 -7.086 5.138 1.00 29.84 77 VAL A O 1
ATOM 625 N N . THR A 1 78 ? -29.860 -6.751 4.871 1.00 28.33 78 THR A N 1
ATOM 626 C CA . THR A 1 78 ? -29.776 -6.045 3.585 1.00 28.33 78 THR A CA 1
ATOM 627 C C . THR A 1 78 ? -30.743 -4.867 3.610 1.00 28.33 78 THR A C 1
ATOM 629 O O . THR A 1 78 ? -31.935 -5.070 3.821 1.00 28.33 78 THR A O 1
ATOM 632 N N . PHE A 1 79 ? -30.244 -3.657 3.351 1.00 26.38 79 PHE A N 1
ATOM 633 C CA . PHE A 1 79 ? -31.049 -2.474 3.039 1.00 26.38 79 PHE A CA 1
ATOM 634 C C . PHE A 1 79 ? -30.564 -1.891 1.708 1.00 26.38 79 PHE A C 1
ATOM 636 O O . PHE A 1 79 ? -29.365 -1.725 1.502 1.00 26.38 79 PHE A O 1
ATOM 643 N N . LYS A 1 80 ? -31.499 -1.622 0.790 1.00 30.83 80 LYS A N 1
ATOM 644 C CA . LYS A 1 80 ? -31.236 -0.963 -0.496 1.00 30.83 80 LYS A CA 1
ATOM 645 C C . LYS A 1 80 ? -31.515 0.537 -0.370 1.00 30.83 80 LYS A C 1
ATOM 647 O O . LYS A 1 80 ? -32.667 0.932 -0.227 1.00 30.83 80 LYS A O 1
ATOM 652 N N . LYS A 1 81 ? -30.466 1.343 -0.504 1.00 32.03 81 LYS A N 1
ATOM 653 C CA . LYS A 1 81 ? -30.491 2.705 -1.060 1.00 32.03 81 LYS A CA 1
ATOM 654 C C . LYS A 1 81 ? -29.381 2.743 -2.126 1.00 32.03 81 LYS A C 1
ATOM 656 O O . LYS A 1 81 ? -28.533 1.850 -2.114 1.00 32.03 81 LYS A O 1
ATOM 661 N N . GLU A 1 82 ? -29.401 3.665 -3.085 1.00 39.28 82 GLU A N 1
ATOM 662 C CA . GLU A 1 82 ? -28.273 3.808 -4.021 1.00 39.28 82 GLU A CA 1
ATOM 663 C C . GLU A 1 82 ? -27.008 4.127 -3.215 1.00 39.28 82 GLU A C 1
ATOM 665 O O . GLU A 1 82 ? -26.933 5.138 -2.521 1.00 39.28 82 GLU A O 1
ATOM 670 N N . VAL A 1 83 ? -26.080 3.171 -3.208 1.00 40.69 83 VAL A N 1
ATOM 671 C CA . VAL A 1 83 ? -24.965 3.061 -2.266 1.00 40.69 83 VAL A CA 1
ATOM 672 C C . VAL A 1 83 ? -23.716 2.726 -3.068 1.00 40.69 83 VAL A C 1
ATOM 674 O O . VAL A 1 83 ? -23.667 1.715 -3.774 1.00 40.69 83 VAL A O 1
ATOM 677 N N . GLU A 1 84 ? -22.685 3.555 -2.935 1.00 43.34 84 GLU A N 1
ATOM 678 C CA . GLU A 1 84 ? -21.358 3.251 -3.457 1.00 43.34 84 GLU A CA 1
ATOM 679 C C . GLU A 1 84 ? -20.720 2.147 -2.597 1.00 43.34 84 GLU A C 1
ATOM 681 O O . GLU A 1 84 ? -20.221 2.361 -1.493 1.00 43.34 84 GLU A O 1
ATOM 686 N N . THR A 1 85 ? -20.787 0.920 -3.103 1.00 51.91 85 THR A N 1
ATOM 687 C CA . THR A 1 85 ? -20.296 -0.282 -2.428 1.00 51.91 85 THR A CA 1
ATOM 688 C C . THR A 1 85 ? -18.801 -0.442 -2.695 1.00 51.91 85 THR A C 1
ATOM 690 O O . THR A 1 85 ? -18.397 -0.855 -3.780 1.00 51.91 85 THR A O 1
ATOM 693 N N . ILE A 1 86 ? -17.959 -0.130 -1.704 1.00 61.91 86 ILE A N 1
ATOM 694 C CA . ILE A 1 86 ? -16.499 -0.238 -1.849 1.00 61.91 86 ILE A CA 1
ATOM 695 C C . ILE A 1 86 ? -15.998 -1.544 -1.256 1.00 61.91 86 ILE A C 1
ATOM 697 O O . ILE A 1 86 ? -15.681 -1.615 -0.072 1.00 61.91 86 ILE A O 1
ATOM 701 N N . HIS A 1 87 ? -15.875 -2.558 -2.103 1.00 71.75 87 HIS A N 1
ATOM 702 C CA . HIS A 1 87 ? -15.271 -3.829 -1.736 1.00 71.75 87 HIS A CA 1
ATOM 703 C C . HIS A 1 87 ? -13.781 -3.650 -1.451 1.00 71.75 87 HIS A C 1
ATOM 705 O O . HIS A 1 87 ? -12.998 -3.378 -2.355 1.00 71.75 87 HIS A O 1
ATOM 711 N N . CYS A 1 88 ? -13.377 -3.852 -0.200 1.00 76.12 88 CYS A N 1
ATOM 712 C CA . CYS A 1 88 ? -11.975 -3.804 0.240 1.00 76.12 88 CYS A CA 1
ATOM 713 C C . CYS A 1 88 ? -11.564 -5.137 0.856 1.00 76.12 88 CYS A C 1
ATOM 715 O O . CYS A 1 88 ? -12.395 -6.020 0.928 1.00 76.12 88 CYS A O 1
ATOM 717 N N . VAL A 1 89 ? -10.320 -5.284 1.291 1.00 73.81 89 VAL A N 1
ATOM 718 C CA . VAL A 1 89 ? -9.735 -6.331 2.126 1.00 73.81 89 VAL A CA 1
ATOM 719 C C . VAL A 1 89 ? -8.731 -5.650 3.051 1.00 73.81 89 VAL A C 1
ATOM 721 O O . VAL A 1 89 ? -7.849 -4.935 2.595 1.00 73.81 89 VAL A O 1
ATOM 724 N N . ALA A 1 90 ? -8.844 -5.838 4.359 1.00 76.00 90 ALA A N 1
ATOM 725 C CA . ALA A 1 90 ? -7.784 -5.455 5.284 1.00 76.00 90 ALA A CA 1
ATOM 726 C C . ALA A 1 90 ? -6.724 -6.544 5.304 1.00 76.00 90 ALA A C 1
ATOM 728 O O . ALA A 1 90 ? -6.979 -7.639 4.826 1.00 76.00 90 ALA A O 1
ATOM 729 N N . LYS A 1 91 ? -5.565 -6.256 5.864 1.00 76.19 91 LYS A N 1
ATOM 730 C CA . LYS A 1 91 ? -4.500 -7.185 6.207 1.00 76.19 91 LYS A CA 1
ATOM 731 C C . LYS A 1 91 ? -3.937 -6.713 7.535 1.00 76.19 91 LYS A C 1
ATOM 733 O O . LYS A 1 91 ? -3.591 -5.545 7.660 1.00 76.19 91 LYS A O 1
ATOM 738 N N . THR A 1 92 ? -3.877 -7.602 8.515 1.00 78.50 92 THR A N 1
ATOM 739 C CA . THR A 1 92 ? -3.237 -7.366 9.815 1.00 78.50 92 THR A CA 1
ATOM 740 C C . THR A 1 92 ? -1.986 -8.224 9.946 1.00 78.50 92 THR A C 1
ATOM 742 O O . THR A 1 92 ? -1.656 -9.009 9.051 1.00 78.50 92 THR A O 1
ATOM 745 N N . LEU A 1 93 ? -1.321 -8.129 11.097 1.00 72.50 93 LEU A N 1
ATOM 746 C CA . LEU A 1 93 ? -0.258 -9.061 11.467 1.00 72.50 93 LEU A CA 1
ATOM 747 C C . LEU A 1 93 ? -0.746 -10.528 11.398 1.00 72.50 93 LEU A C 1
ATOM 749 O O . LEU A 1 93 ? -1.951 -10.762 11.485 1.00 72.50 93 LEU A O 1
ATOM 753 N N . PRO A 1 94 ? 0.154 -11.512 11.219 1.00 67.94 94 PRO A N 1
ATOM 754 C CA . PRO A 1 94 ? -0.074 -12.939 11.429 1.00 67.94 94 PRO A CA 1
ATOM 755 C C . PRO A 1 94 ? 0.124 -13.321 12.913 1.00 67.94 94 PRO A C 1
ATOM 757 O O . PRO A 1 94 ? 0.658 -12.513 13.680 1.00 67.94 94 PRO A O 1
ATOM 760 N N . PRO A 1 95 ? -0.354 -14.500 13.370 1.00 72.38 95 PRO A N 1
ATOM 761 C CA . PRO A 1 95 ? -0.282 -14.907 14.778 1.00 72.38 95 PRO A CA 1
ATOM 762 C C . PRO A 1 95 ? 1.107 -14.707 15.380 1.00 72.38 95 PRO A C 1
ATOM 764 O O . PRO A 1 95 ? 2.087 -14.973 14.691 1.00 72.38 95 PRO A O 1
ATOM 767 N N . GLN A 1 96 ? 1.202 -14.308 16.657 1.00 70.56 96 GLN A N 1
ATOM 768 C CA . GLN A 1 96 ? 2.479 -13.986 17.325 1.00 70.56 96 GLN A CA 1
ATOM 769 C C . GLN A 1 96 ? 3.577 -15.035 17.074 1.00 70.56 96 GLN A C 1
ATOM 771 O O . GLN A 1 96 ? 4.690 -14.679 16.707 1.00 70.56 96 GLN A O 1
ATOM 776 N N . LYS A 1 97 ? 3.236 -16.331 17.143 1.00 71.19 97 LYS A N 1
ATOM 777 C CA . LYS A 1 97 ? 4.162 -17.451 16.883 1.00 71.19 97 LYS A CA 1
ATOM 778 C C . LYS A 1 97 ? 4.786 -17.457 15.480 1.00 71.19 97 LYS A C 1
ATOM 780 O O . LYS A 1 97 ? 5.828 -18.063 15.292 1.00 71.19 97 LYS A O 1
ATOM 785 N N . MET A 1 98 ? 4.145 -16.829 14.496 1.00 65.69 98 MET A N 1
ATOM 786 C CA . MET A 1 98 ? 4.652 -16.685 13.128 1.00 65.69 98 MET A CA 1
ATOM 787 C C . MET A 1 98 ? 5.320 -15.326 12.888 1.00 65.69 98 MET A C 1
ATOM 789 O O . MET A 1 98 ? 5.986 -15.150 11.872 1.00 65.69 98 MET A O 1
ATOM 793 N N . GLN A 1 99 ? 5.160 -14.352 13.790 1.00 67.69 99 GLN A N 1
ATOM 794 C CA . GLN A 1 99 ? 5.633 -12.991 13.537 1.00 67.69 99 GLN A CA 1
ATOM 795 C C . GLN A 1 99 ? 7.154 -12.897 13.461 1.00 67.69 99 GLN A C 1
ATOM 797 O O . GLN A 1 99 ? 7.659 -12.182 12.592 1.00 67.69 99 GLN A O 1
ATOM 802 N N . GLU A 1 100 ? 7.858 -13.627 14.330 1.00 70.88 100 GLU A N 1
ATOM 803 C CA . GLU A 1 100 ? 9.323 -13.690 14.346 1.00 70.88 100 GLU A CA 1
ATOM 804 C C . GLU A 1 100 ? 9.870 -14.334 13.070 1.00 70.88 100 GLU A C 1
ATOM 806 O O . GLU A 1 100 ? 10.702 -13.727 12.400 1.00 70.88 100 GLU A O 1
ATOM 811 N N . PHE A 1 101 ? 9.327 -15.488 12.660 1.00 65.94 101 PHE A N 1
ATOM 812 C CA . PHE A 1 101 ? 9.748 -16.191 11.439 1.00 65.94 101 PHE A CA 1
ATOM 813 C C . PHE A 1 101 ? 9.638 -15.334 10.168 1.00 65.94 101 PHE A C 1
ATOM 815 O O . PHE A 1 101 ? 10.440 -15.491 9.253 1.00 65.94 101 PHE A O 1
ATOM 822 N N . PHE A 1 102 ? 8.664 -14.420 10.104 1.00 64.88 102 PHE A N 1
ATOM 823 C CA . PHE A 1 102 ? 8.441 -13.548 8.942 1.00 64.88 102 PHE A CA 1
ATOM 824 C C . PHE A 1 102 ? 8.966 -12.117 9.114 1.00 64.88 102 PHE A C 1
ATOM 826 O O . PHE A 1 102 ? 8.675 -11.257 8.277 1.00 64.88 102 PHE A O 1
ATOM 833 N N . ASN A 1 103 ? 9.688 -11.830 10.205 1.00 71.81 103 ASN A N 1
ATOM 834 C CA . ASN A 1 103 ? 10.116 -10.479 10.576 1.00 71.81 103 ASN A CA 1
ATOM 835 C C . ASN A 1 103 ? 8.980 -9.443 10.413 1.00 71.81 103 ASN A C 1
ATOM 837 O O . ASN A 1 103 ? 9.135 -8.377 9.808 1.00 71.81 103 ASN A O 1
ATOM 841 N N . THR A 1 104 ? 7.787 -9.811 10.893 1.00 70.94 104 THR A N 1
ATOM 842 C CA . THR A 1 104 ? 6.522 -9.153 10.524 1.00 70.94 104 THR A CA 1
ATOM 843 C C . THR A 1 104 ? 6.533 -7.668 10.866 1.00 70.94 104 THR A C 1
ATOM 845 O O . THR A 1 104 ? 6.049 -6.851 10.092 1.00 70.94 104 THR A O 1
ATOM 848 N N . LYS A 1 105 ? 7.119 -7.283 12.004 1.00 76.38 105 LYS A N 1
ATOM 849 C CA . LYS A 1 105 ? 7.173 -5.874 12.419 1.00 76.38 105 LYS A CA 1
ATOM 850 C C . LYS A 1 105 ? 7.903 -5.001 11.395 1.00 76.38 105 LYS A C 1
ATOM 852 O O . LYS A 1 105 ? 7.494 -3.870 11.156 1.00 76.38 105 LYS A O 1
ATOM 857 N N . VAL A 1 106 ? 8.943 -5.527 10.751 1.00 80.06 106 VAL A N 1
ATOM 858 C CA . VAL A 1 106 ? 9.673 -4.792 9.715 1.00 80.06 106 VAL A CA 1
ATOM 859 C C . VAL A 1 106 ? 8.943 -4.863 8.377 1.00 80.06 106 VAL A C 1
ATOM 861 O O . VAL A 1 106 ? 8.730 -3.833 7.739 1.00 80.06 106 VAL A O 1
ATOM 864 N N . THR A 1 107 ? 8.520 -6.056 7.951 1.00 78.62 107 THR A N 1
ATOM 865 C CA . THR A 1 107 ? 7.877 -6.248 6.639 1.00 78.62 107 THR A CA 1
ATOM 866 C C . THR A 1 107 ? 6.523 -5.543 6.545 1.00 78.62 107 THR A C 1
ATOM 868 O O . THR A 1 107 ? 6.245 -4.902 5.534 1.00 78.62 107 THR A O 1
ATOM 871 N N . PHE A 1 108 ? 5.726 -5.550 7.615 1.00 82.31 108 PHE A N 1
ATOM 872 C CA . PHE A 1 108 ? 4.439 -4.857 7.669 1.00 82.31 108 PHE A CA 1
ATOM 873 C C . PHE A 1 108 ? 4.605 -3.334 7.673 1.00 82.31 108 PHE A C 1
ATOM 875 O O . PHE A 1 108 ? 3.880 -2.638 6.968 1.00 82.31 108 PHE A O 1
ATOM 882 N N . LYS A 1 109 ? 5.598 -2.796 8.399 1.00 88.19 109 LYS A N 1
ATOM 883 C CA . LYS A 1 109 ? 5.912 -1.357 8.367 1.00 88.19 109 LYS A CA 1
ATOM 884 C C . LYS A 1 109 ? 6.275 -0.897 6.952 1.00 88.19 109 LYS A C 1
ATOM 886 O O . LYS A 1 109 ? 5.798 0.146 6.513 1.00 88.19 109 LYS A O 1
ATOM 891 N N . LYS A 1 110 ? 7.070 -1.693 6.229 1.00 89.25 110 LYS A N 1
ATOM 892 C CA . LYS A 1 110 ? 7.423 -1.427 4.825 1.00 89.25 110 LYS A CA 1
ATOM 893 C C . LYS A 1 110 ? 6.218 -1.513 3.893 1.00 89.25 110 LYS A C 1
ATOM 895 O O . LYS A 1 110 ? 6.090 -0.677 3.010 1.00 89.25 110 LYS A O 1
ATOM 900 N N . GLU A 1 111 ? 5.330 -2.483 4.093 1.00 88.38 111 GLU A N 1
ATOM 901 C CA . GLU A 1 111 ? 4.103 -2.610 3.298 1.00 88.38 111 GLU A CA 1
ATOM 902 C C . GLU A 1 111 ? 3.148 -1.432 3.520 1.00 88.38 111 GLU A C 1
ATOM 904 O O . GLU A 1 111 ? 2.651 -0.864 2.551 1.00 88.38 111 GLU A O 1
ATOM 909 N N . VAL A 1 112 ? 2.942 -1.009 4.773 1.00 89.75 112 VAL A N 1
ATOM 910 C CA . VAL A 1 112 ? 2.163 0.200 5.078 1.00 89.75 112 VAL A CA 1
ATOM 911 C C . VAL A 1 112 ? 2.772 1.404 4.363 1.00 89.75 112 VAL A C 1
ATOM 913 O O . VAL A 1 112 ? 2.073 2.058 3.595 1.00 89.75 112 VAL A O 1
ATOM 916 N N . ALA A 1 113 ? 4.078 1.638 4.525 1.00 92.31 113 ALA A N 1
ATOM 917 C CA . ALA A 1 113 ? 4.776 2.744 3.873 1.00 92.31 113 ALA A CA 1
ATOM 918 C C . ALA A 1 113 ? 4.711 2.686 2.339 1.00 92.31 113 ALA A C 1
ATOM 920 O O . ALA A 1 113 ? 4.588 3.725 1.687 1.00 92.31 113 ALA A O 1
ATOM 921 N N . PHE A 1 114 ? 4.759 1.483 1.755 1.00 93.19 114 PHE A N 1
ATOM 922 C CA . PHE A 1 114 ? 4.633 1.292 0.315 1.00 93.19 114 PHE A CA 1
ATOM 923 C C . PHE A 1 114 ? 3.323 1.890 -0.201 1.00 93.19 114 PHE A C 1
ATOM 925 O O . PHE A 1 114 ? 3.345 2.723 -1.102 1.00 93.19 114 PHE A O 1
ATOM 932 N N . TYR A 1 115 ? 2.200 1.543 0.424 1.00 92.12 115 TYR A N 1
ATOM 933 C CA . TYR A 1 115 ? 0.887 2.014 -0.005 1.00 92.12 115 TYR A CA 1
ATOM 934 C C . TYR A 1 115 ? 0.547 3.440 0.448 1.00 92.12 115 TYR A C 1
ATOM 936 O O . TYR A 1 115 ? -0.149 4.148 -0.273 1.00 92.12 115 TYR A O 1
ATOM 944 N N . THR A 1 116 ? 0.988 3.879 1.632 1.00 90.19 116 THR A N 1
ATOM 945 C CA . THR A 1 116 ? 0.612 5.204 2.166 1.00 90.19 116 THR A CA 1
ATOM 946 C C . THR A 1 116 ? 1.539 6.330 1.740 1.00 90.19 116 THR A C 1
ATOM 948 O O . THR A 1 116 ? 1.165 7.493 1.864 1.00 90.19 116 THR A O 1
ATOM 951 N N . SER A 1 117 ? 2.757 6.011 1.302 1.00 92.00 117 SER A N 1
ATOM 952 C CA . SER A 1 117 ? 3.786 7.015 1.028 1.00 92.00 117 SER A CA 1
ATOM 953 C C . SER A 1 117 ? 4.451 6.794 -0.322 1.00 92.00 117 SER A C 1
ATOM 955 O O . SER A 1 117 ? 4.418 7.690 -1.157 1.00 92.00 117 SER A O 1
ATOM 957 N N . ILE A 1 118 ? 5.012 5.609 -0.576 1.00 94.94 118 ILE A N 1
ATOM 958 C CA . ILE A 1 118 ? 5.819 5.375 -1.783 1.00 94.94 118 ILE A CA 1
ATOM 959 C C . ILE A 1 118 ? 4.959 5.426 -3.052 1.00 94.94 118 ILE A C 1
ATOM 961 O O . ILE A 1 118 ? 5.316 6.144 -3.981 1.00 94.94 118 ILE A O 1
ATOM 965 N N . VAL A 1 119 ? 3.830 4.711 -3.095 1.00 94.19 119 VAL A N 1
ATOM 966 C CA . VAL A 1 119 ? 2.922 4.710 -4.256 1.00 94.19 119 VAL A CA 1
ATOM 967 C C . VAL A 1 119 ? 2.450 6.134 -4.595 1.00 94.19 119 VAL A C 1
ATOM 969 O O . VAL A 1 119 ? 2.718 6.552 -5.719 1.00 94.19 119 VAL A O 1
ATOM 972 N N . PRO A 1 120 ? 1.881 6.926 -3.658 1.00 93.25 120 PRO A N 1
ATOM 973 C CA . PRO A 1 120 ? 1.491 8.310 -3.943 1.00 93.25 120 PRO A CA 1
ATOM 974 C C . PRO A 1 120 ? 2.629 9.191 -4.472 1.00 93.25 120 PRO A C 1
ATOM 976 O O . PRO A 1 120 ? 2.426 9.941 -5.421 1.00 93.25 120 PRO A O 1
ATOM 979 N N . ILE A 1 121 ? 3.836 9.079 -3.901 1.00 95.50 121 ILE A N 1
ATOM 980 C CA . ILE A 1 121 ? 5.011 9.845 -4.351 1.00 95.50 121 ILE A CA 1
ATOM 981 C C . ILE A 1 121 ? 5.360 9.510 -5.806 1.00 95.50 121 ILE A C 1
ATOM 983 O O . ILE A 1 121 ? 5.673 10.399 -6.597 1.00 95.50 121 ILE A O 1
ATOM 987 N N . LEU A 1 122 ? 5.334 8.224 -6.162 1.00 95.75 122 LEU A N 1
ATOM 988 C CA . LEU A 1 122 ? 5.671 7.778 -7.512 1.00 95.75 122 LEU A CA 1
ATOM 989 C C . LEU A 1 122 ? 4.561 8.099 -8.521 1.00 95.75 122 LEU A C 1
ATOM 991 O O . LEU A 1 122 ? 4.870 8.420 -9.665 1.00 95.75 122 LEU A O 1
ATOM 995 N N . GLU A 1 123 ? 3.292 8.061 -8.113 1.00 93.62 123 GLU A N 1
ATOM 996 C CA . GLU A 1 123 ? 2.170 8.524 -8.939 1.00 93.62 123 GLU A CA 1
ATOM 997 C C . GLU A 1 123 ? 2.255 10.030 -9.205 1.00 93.62 123 GLU A C 1
ATOM 999 O O . GLU A 1 123 ? 2.144 10.454 -10.353 1.00 93.62 123 GLU A O 1
ATOM 1004 N N . GLU A 1 124 ? 2.531 10.842 -8.181 1.00 94.38 124 GLU A N 1
ATOM 1005 C CA . GLU A 1 124 ? 2.739 12.287 -8.328 1.00 94.38 124 GLU A CA 1
ATOM 1006 C C . GLU A 1 124 ? 3.920 12.588 -9.260 1.00 94.38 124 GLU A C 1
ATOM 1008 O O . GLU A 1 124 ? 3.792 13.378 -10.196 1.00 94.38 124 GLU A O 1
ATOM 1013 N N . PHE A 1 125 ? 5.040 11.884 -9.086 1.00 96.38 125 PHE A N 1
ATOM 1014 C CA . PHE A 1 125 ? 6.196 11.980 -9.977 1.00 96.38 125 PHE A CA 1
ATOM 1015 C C . PHE A 1 125 ? 5.871 11.651 -11.443 1.00 96.38 125 PHE A C 1
ATOM 1017 O O . PHE A 1 125 ? 6.438 12.266 -12.355 1.00 96.38 125 PHE A O 1
ATOM 1024 N N . GLY A 1 126 ? 4.980 10.682 -11.666 1.00 95.00 126 GLY A N 1
ATOM 1025 C CA . GLY A 1 126 ? 4.452 10.340 -12.983 1.00 95.00 126 GLY A CA 1
ATOM 1026 C C . GLY A 1 126 ? 3.572 11.442 -13.555 1.00 95.00 126 GLY A C 1
ATOM 1027 O O . GLY A 1 126 ? 3.804 11.879 -14.682 1.00 95.00 126 GLY A O 1
ATOM 1028 N N . ASN A 1 127 ? 2.637 11.962 -12.759 1.00 93.38 127 ASN A N 1
ATOM 1029 C CA . ASN A 1 127 ? 1.740 13.047 -13.155 1.00 93.38 127 ASN A CA 1
ATOM 1030 C C . ASN A 1 127 ? 2.514 14.318 -13.550 1.00 93.38 127 ASN A C 1
ATOM 1032 O O . ASN A 1 127 ? 2.219 14.907 -14.587 1.00 93.38 127 ASN A O 1
ATOM 1036 N N . GLU A 1 128 ? 3.571 14.686 -12.811 1.00 95.00 128 GLU A N 1
ATOM 1037 C CA . GLU A 1 128 ? 4.497 15.782 -13.171 1.00 95.00 128 GLU A CA 1
ATOM 1038 C C . GLU A 1 128 ? 5.099 15.632 -14.583 1.00 95.00 128 GLU A C 1
ATOM 1040 O O . GLU A 1 128 ? 5.534 16.609 -15.193 1.00 95.00 128 GLU A O 1
ATOM 1045 N N . ARG A 1 129 ? 5.167 14.398 -15.093 1.00 93.88 129 ARG A N 1
ATOM 1046 C CA . ARG A 1 129 ? 5.763 14.024 -16.384 1.00 93.88 129 ARG A CA 1
ATOM 1047 C C . ARG A 1 129 ? 4.729 13.574 -17.412 1.00 93.88 129 ARG A C 1
ATOM 1049 O O . ARG A 1 129 ? 5.119 13.103 -18.477 1.00 93.88 129 ARG A O 1
ATOM 1056 N N . ASN A 1 130 ? 3.438 13.743 -17.124 1.00 94.75 130 ASN A N 1
ATOM 1057 C CA . ASN A 1 130 ? 2.326 13.265 -17.949 1.00 94.75 130 ASN A CA 1
ATOM 1058 C C . ASN A 1 130 ? 2.328 11.736 -18.160 1.00 94.75 130 ASN A C 1
ATOM 1060 O O . ASN A 1 130 ? 1.935 11.245 -19.219 1.00 94.75 130 ASN A O 1
ATOM 1064 N N . VAL A 1 131 ? 2.778 10.977 -17.156 1.00 92.94 131 VAL A N 1
ATOM 1065 C CA . VAL A 1 131 ? 2.757 9.509 -17.127 1.00 92.94 131 VAL A CA 1
ATOM 1066 C C . VAL A 1 131 ? 1.864 9.042 -15.979 1.00 92.94 131 VAL A C 1
ATOM 1068 O O . VAL A 1 131 ? 2.295 8.945 -14.834 1.00 92.94 131 VAL A O 1
ATOM 1071 N N . ASN A 1 132 ? 0.609 8.727 -16.292 1.00 88.19 132 ASN A N 1
ATOM 1072 C CA . ASN A 1 132 ? -0.440 8.518 -15.283 1.00 88.19 132 ASN A CA 1
ATOM 1073 C C . ASN A 1 132 ? -0.600 7.053 -14.845 1.00 88.19 132 ASN A C 1
ATOM 1075 O O . ASN A 1 132 ? -1.587 6.694 -14.210 1.00 88.19 132 ASN A O 1
ATOM 1079 N N . ASP A 1 133 ? 0.321 6.176 -15.239 1.00 88.88 133 ASP A N 1
ATOM 1080 C CA . ASP A 1 133 ? 0.151 4.732 -15.105 1.00 88.88 133 ASP A CA 1
ATOM 1081 C C . ASP A 1 133 ? 1.350 4.033 -14.437 1.00 88.88 133 ASP A C 1
ATOM 1083 O O . ASP A 1 133 ? 1.454 2.810 -14.495 1.00 88.88 133 ASP A O 1
ATOM 1087 N N . LEU A 1 134 ? 2.249 4.779 -13.779 1.00 89.94 134 LEU A N 1
ATOM 1088 C CA . LEU A 1 134 ? 3.480 4.244 -13.169 1.00 89.94 134 LEU A CA 1
ATOM 1089 C C . LEU A 1 134 ? 3.243 3.140 -12.125 1.00 89.94 134 LEU A C 1
ATOM 1091 O O . LEU A 1 134 ? 4.013 2.182 -12.083 1.00 89.94 134 LEU A O 1
ATOM 1095 N N . MET A 1 135 ? 2.181 3.255 -11.321 1.00 90.00 135 MET A N 1
ATOM 1096 C CA . MET A 1 135 ? 1.859 2.326 -10.224 1.00 90.00 135 MET A CA 1
ATOM 1097 C C . MET A 1 135 ? 0.460 1.697 -10.354 1.00 90.00 135 MET A C 1
ATOM 1099 O O . MET A 1 135 ? -0.102 1.200 -9.376 1.00 90.00 135 MET A O 1
ATOM 1103 N N . ASN A 1 136 ? -0.100 1.670 -11.569 1.00 86.56 136 ASN A N 1
ATOM 1104 C CA . ASN A 1 136 ? -1.464 1.192 -11.842 1.00 86.56 136 ASN A CA 1
ATOM 1105 C C . ASN A 1 136 ? -1.693 -0.311 -11.574 1.00 86.56 136 ASN A C 1
ATOM 1107 O O . ASN A 1 136 ? -2.833 -0.767 -11.578 1.00 86.56 136 ASN A O 1
ATOM 1111 N N . PHE A 1 137 ? -0.628 -1.083 -11.348 1.00 87.81 137 PHE A N 1
ATOM 1112 C CA . PHE A 1 137 ? -0.693 -2.498 -10.983 1.00 87.81 137 PHE A CA 1
ATOM 1113 C C . PHE A 1 137 ? -0.963 -2.721 -9.484 1.00 87.81 137 PHE A C 1
ATOM 1115 O O . PHE A 1 137 ? -1.136 -3.864 -9.054 1.00 87.81 137 PHE A O 1
ATOM 1122 N N . THR A 1 138 ? -0.941 -1.661 -8.668 1.00 90.12 138 THR A N 1
ATOM 1123 C CA . THR A 1 138 ? -1.160 -1.757 -7.221 1.00 90.12 138 THR A CA 1
ATOM 1124 C C . THR A 1 138 ? -2.644 -1.720 -6.869 1.00 90.12 138 THR A C 1
ATOM 1126 O O . THR A 1 138 ? -3.441 -1.063 -7.532 1.00 90.12 138 THR A O 1
ATOM 1129 N N . ALA A 1 139 ? -3.015 -2.423 -5.798 1.00 86.69 139 ALA A N 1
ATOM 1130 C CA . ALA A 1 139 ? -4.357 -2.327 -5.244 1.00 86.69 139 ALA A CA 1
ATOM 1131 C C . ALA A 1 139 ? -4.553 -0.955 -4.579 1.00 86.69 139 ALA A C 1
ATOM 1133 O O . ALA A 1 139 ? -3.714 -0.526 -3.783 1.00 86.69 139 ALA A O 1
ATOM 1134 N N . LYS A 1 140 ? -5.680 -0.289 -4.833 1.00 86.06 140 LYS A N 1
ATOM 1135 C CA . LYS A 1 140 ? -6.023 0.975 -4.164 1.00 86.06 140 LYS A CA 1
ATOM 1136 C C . LYS A 1 140 ? -6.006 0.808 -2.647 1.00 86.06 140 LYS A C 1
ATOM 1138 O O . LYS A 1 140 ? -6.717 -0.035 -2.102 1.00 86.06 140 LYS A O 1
ATOM 1143 N N . CYS A 1 141 ? -5.234 1.644 -1.959 1.00 86.88 141 CYS A N 1
ATOM 1144 C CA . CYS A 1 141 ? -5.205 1.684 -0.502 1.00 86.88 141 CYS A CA 1
ATOM 1145 C C . CYS A 1 141 ? -6.262 2.652 0.033 1.00 86.88 141 CYS A C 1
ATOM 1147 O O . CYS A 1 141 ? -6.260 3.840 -0.286 1.00 86.88 141 CYS A O 1
ATOM 1149 N N . VAL A 1 142 ? -7.156 2.130 0.866 1.00 84.44 142 VAL A N 1
ATOM 1150 C CA . VAL A 1 142 ? -8.211 2.895 1.539 1.00 84.44 142 VAL A CA 1
ATOM 1151 C C . VAL A 1 142 ? -7.696 3.470 2.855 1.00 84.44 142 VAL A C 1
ATOM 1153 O O . VAL A 1 142 ? -8.022 4.596 3.201 1.00 84.44 142 VAL A O 1
ATOM 1156 N N . GLY A 1 143 ? -6.851 2.748 3.588 1.00 85.06 143 GLY A N 1
ATOM 1157 C CA . GLY A 1 143 ? -6.271 3.263 4.828 1.00 85.06 143 GLY A CA 1
ATOM 1158 C C . GLY A 1 143 ? -5.299 2.282 5.454 1.00 85.06 143 GLY A C 1
ATOM 1159 O O . GLY A 1 143 ? -5.402 1.081 5.227 1.00 85.06 143 GLY A O 1
ATOM 1160 N N . ALA A 1 144 ? -4.348 2.769 6.242 1.00 88.38 144 ALA A N 1
ATOM 1161 C CA . ALA A 1 144 ? -3.391 1.904 6.915 1.00 88.38 144 ALA A CA 1
ATOM 1162 C C . ALA A 1 144 ? -2.858 2.534 8.202 1.00 88.38 144 ALA A C 1
ATOM 1164 O O . ALA A 1 144 ? -2.824 3.755 8.341 1.00 88.38 144 ALA A O 1
ATOM 1165 N N . ARG A 1 145 ? -2.409 1.690 9.130 1.00 85.69 145 ARG A N 1
ATOM 1166 C CA . ARG A 1 145 ? -1.705 2.082 10.351 1.00 85.69 145 ARG A CA 1
ATOM 1167 C C . ARG A 1 145 ? -0.735 0.991 10.782 1.00 85.69 145 ARG A C 1
ATOM 1169 O O . ARG A 1 145 ? -0.990 -0.197 10.585 1.00 85.69 145 ARG A O 1
ATOM 1176 N N . ILE A 1 146 ? 0.339 1.409 11.442 1.00 86.12 146 ILE A N 1
ATOM 1177 C CA . ILE A 1 146 ? 1.272 0.504 12.124 1.00 86.12 146 ILE A CA 1
ATOM 1178 C C . ILE A 1 146 ? 0.933 0.321 13.608 1.00 86.12 146 ILE A C 1
ATOM 1180 O O . ILE A 1 146 ? 1.374 -0.650 14.206 1.00 86.12 146 ILE A O 1
ATOM 1184 N N . SER A 1 147 ? 0.157 1.232 14.198 1.00 86.81 147 SER A N 1
ATOM 1185 C CA . SER A 1 147 ? -0.227 1.198 15.609 1.00 86.81 147 SER A CA 1
ATOM 1186 C C . SER A 1 147 ? -1.556 1.914 15.831 1.00 86.81 147 SER A C 1
ATOM 1188 O O . SER A 1 147 ? -1.923 2.790 15.042 1.00 86.81 147 SER A O 1
ATOM 1190 N N . SER A 1 148 ? -2.283 1.561 16.893 1.00 81.81 148 SER A N 1
ATOM 1191 C CA . SER A 1 148 ? -3.422 2.363 17.361 1.00 81.81 148 SER A CA 1
ATOM 1192 C C . SER A 1 148 ? -2.990 3.658 18.061 1.00 81.81 148 SER A C 1
ATOM 1194 O O . SER A 1 148 ? -3.763 4.617 18.095 1.00 81.81 148 SER A O 1
ATOM 1196 N N . ASN A 1 149 ? -1.748 3.731 18.551 1.00 85.81 149 ASN A N 1
ATOM 1197 C CA . ASN A 1 149 ? -1.137 4.967 19.023 1.00 85.81 149 ASN A CA 1
ATOM 1198 C C . ASN A 1 149 ? -0.521 5.737 17.834 1.00 85.81 149 ASN A C 1
ATOM 1200 O O . ASN A 1 149 ? 0.486 5.289 17.281 1.00 85.81 149 ASN A O 1
ATOM 1204 N N . PRO A 1 150 ? -1.048 6.922 17.468 1.00 77.62 150 PRO A N 1
ATOM 1205 C CA . PRO A 1 150 ? -0.566 7.685 16.314 1.00 77.62 150 PRO A CA 1
ATOM 1206 C C . PRO A 1 150 ? 0.872 8.206 16.466 1.00 77.62 150 PRO A C 1
ATOM 1208 O O . PRO A 1 150 ? 1.489 8.575 15.473 1.00 77.62 150 PRO A O 1
ATOM 1211 N N . LEU A 1 151 ? 1.413 8.238 17.688 1.00 83.12 151 LEU A N 1
ATOM 1212 C CA . LEU A 1 151 ? 2.791 8.656 17.959 1.00 83.12 151 LEU A CA 1
ATOM 1213 C C . LEU A 1 151 ? 3.781 7.480 17.968 1.00 83.12 151 LEU A C 1
ATOM 1215 O O . LEU A 1 151 ? 4.992 7.694 18.024 1.00 83.12 151 LEU A O 1
ATOM 1219 N N . SER A 1 152 ? 3.293 6.235 17.935 1.00 85.19 152 SER A N 1
ATOM 1220 C CA . SER A 1 152 ? 4.155 5.056 17.957 1.00 85.19 152 SER A CA 1
ATOM 1221 C C . SER A 1 152 ? 4.867 4.867 16.619 1.00 85.19 152 SER A C 1
ATOM 1223 O O . SER A 1 152 ? 4.252 4.855 15.556 1.00 85.19 152 SER A O 1
ATOM 1225 N N . GLN A 1 153 ? 6.176 4.632 16.685 1.00 83.00 153 GLN A N 1
ATOM 1226 C CA . GLN A 1 153 ? 6.995 4.226 15.537 1.00 83.00 153 GLN A CA 1
ATOM 1227 C C . GLN A 1 153 ? 7.102 2.700 15.387 1.00 83.00 153 GLN A C 1
ATOM 1229 O O . GLN A 1 153 ? 7.731 2.209 14.439 1.00 83.00 153 GLN A O 1
ATOM 1234 N N . ASN A 1 154 ? 6.495 1.964 16.320 1.00 84.19 154 ASN A N 1
ATOM 1235 C CA . ASN A 1 154 ? 6.555 0.515 16.427 1.00 84.19 154 ASN A CA 1
ATOM 1236 C C . ASN A 1 154 ? 5.238 -0.118 15.988 1.00 84.19 154 ASN A C 1
ATOM 1238 O O . ASN A 1 154 ? 4.161 0.392 16.290 1.00 84.19 154 ASN A O 1
ATOM 1242 N N . VAL A 1 155 ? 5.357 -1.260 15.314 1.00 83.31 155 VAL A N 1
ATOM 1243 C CA . VAL A 1 155 ? 4.213 -2.075 14.908 1.00 83.31 155 VAL A CA 1
ATOM 1244 C C . VAL A 1 155 ? 3.616 -2.785 16.127 1.00 83.31 155 VAL A C 1
ATOM 1246 O O . VAL A 1 155 ? 4.343 -3.496 16.828 1.00 83.31 155 VAL A O 1
ATOM 1249 N N . ASP A 1 156 ? 2.312 -2.617 16.353 1.00 82.88 156 ASP A N 1
ATOM 1250 C CA . ASP A 1 156 ? 1.546 -3.290 17.413 1.00 82.88 156 ASP A CA 1
ATOM 1251 C C . ASP A 1 156 ? 0.434 -4.198 16.856 1.00 82.88 156 ASP A C 1
ATOM 1253 O O . ASP A 1 156 ? 0.272 -4.354 15.646 1.00 82.88 156 ASP A O 1
ATOM 1257 N N . GLU A 1 157 ? -0.332 -4.827 17.746 1.00 80.06 157 GLU A N 1
ATOM 1258 C CA . GLU A 1 157 ? -1.391 -5.776 17.382 1.00 80.06 157 GLU A CA 1
ATOM 1259 C C . GLU A 1 157 ? -2.561 -5.151 16.607 1.00 80.06 157 GLU A C 1
ATOM 1261 O O . GLU A 1 157 ? -3.288 -5.870 15.919 1.00 80.06 157 GLU A O 1
ATOM 1266 N N . ASP A 1 158 ? -2.723 -3.828 16.667 1.00 81.50 158 ASP A N 1
ATOM 1267 C CA . ASP A 1 158 ? -3.748 -3.093 15.936 1.00 81.50 158 ASP A CA 1
ATOM 1268 C C . ASP A 1 158 ? -3.296 -2.705 14.518 1.00 81.50 158 ASP A C 1
ATOM 1270 O O . ASP A 1 158 ? -4.093 -2.117 13.776 1.00 81.50 158 ASP A O 1
ATOM 1274 N N . ALA A 1 159 ? -2.062 -3.023 14.110 1.00 82.69 159 ALA A N 1
ATOM 1275 C CA . ALA A 1 159 ? -1.553 -2.745 12.771 1.00 82.69 159 ALA A CA 1
ATOM 1276 C C . ALA A 1 159 ? -2.442 -3.361 11.678 1.00 82.69 159 ALA A C 1
ATOM 1278 O O . ALA A 1 159 ? -2.763 -4.554 11.688 1.00 82.69 159 ALA A O 1
ATOM 1279 N N . ALA A 1 160 ? -2.838 -2.529 10.715 1.00 83.88 160 ALA A N 1
ATOM 1280 C CA . ALA A 1 160 ? -3.775 -2.899 9.666 1.00 83.88 160 ALA A CA 1
ATOM 1281 C C . ALA A 1 160 ? -3.533 -2.075 8.399 1.00 83.88 160 ALA A C 1
ATOM 1283 O O . ALA A 1 160 ? -3.234 -0.889 8.479 1.00 83.88 160 ALA A O 1
ATOM 1284 N N . ILE A 1 161 ? -3.737 -2.679 7.234 1.00 84.31 161 ILE A N 1
ATOM 1285 C CA . ILE A 1 161 ? -3.851 -1.992 5.942 1.00 84.31 161 ILE A CA 1
ATOM 1286 C C . ILE A 1 161 ? -5.139 -2.432 5.261 1.00 84.31 161 ILE A C 1
ATOM 1288 O O . ILE A 1 161 ? -5.435 -3.614 5.288 1.00 84.31 161 ILE A O 1
ATOM 1292 N N . ILE A 1 162 ? -5.900 -1.513 4.676 1.00 83.94 162 ILE A N 1
ATOM 1293 C CA . ILE A 1 162 ? -7.145 -1.736 3.939 1.00 83.94 162 ILE A CA 1
ATOM 1294 C C . 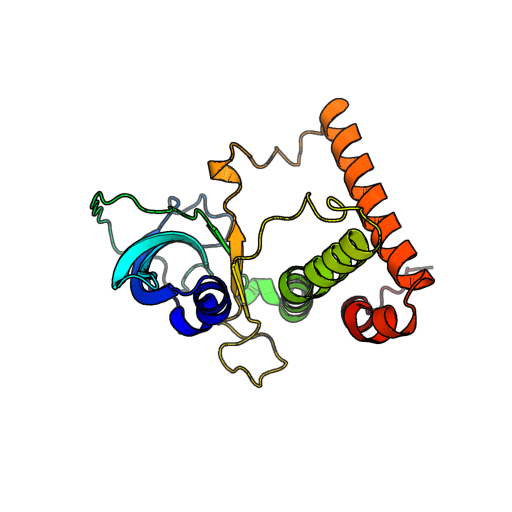ILE A 1 162 ? -6.881 -1.434 2.467 1.00 83.94 162 ILE A C 1
ATOM 1296 O O . ILE A 1 162 ? -6.578 -0.298 2.114 1.00 83.94 162 ILE A O 1
ATOM 1300 N N . LEU A 1 163 ? -7.026 -2.442 1.615 1.00 83.56 163 LEU A N 1
ATOM 1301 C CA . LEU A 1 163 ? -6.823 -2.383 0.168 1.00 83.56 163 LEU A CA 1
ATOM 1302 C C . LEU A 1 163 ? -8.121 -2.714 -0.563 1.00 83.56 163 LEU A C 1
ATOM 1304 O O . LEU A 1 163 ? -8.970 -3.383 0.004 1.00 83.56 163 LEU A O 1
ATOM 1308 N N . GLU A 1 164 ? -8.296 -2.313 -1.813 1.00 84.81 164 GLU A N 1
ATOM 1309 C CA . GLU A 1 164 ? -9.443 -2.754 -2.612 1.00 84.81 164 GLU A CA 1
ATOM 1310 C C . GLU A 1 164 ? -9.501 -4.288 -2.766 1.00 84.81 164 GLU A C 1
ATOM 1312 O O . GLU A 1 164 ? -8.489 -4.993 -2.795 1.00 84.81 164 GLU A O 1
ATOM 1317 N N . ASN A 1 165 ? -10.712 -4.830 -2.872 1.00 80.69 165 ASN A N 1
ATOM 1318 C CA . ASN A 1 165 ? -10.944 -6.253 -3.058 1.00 80.69 165 ASN A CA 1
ATOM 1319 C C . ASN A 1 165 ? -10.944 -6.608 -4.541 1.00 80.69 165 ASN A C 1
ATOM 1321 O O . ASN A 1 165 ? -11.979 -6.584 -5.209 1.00 80.69 165 ASN A O 1
ATOM 1325 N N . LEU A 1 166 ? -9.790 -7.047 -5.026 1.00 79.12 166 LEU A N 1
ATOM 1326 C CA . LEU A 1 166 ? -9.618 -7.450 -6.418 1.00 79.12 166 LEU A CA 1
ATOM 1327 C C . LEU A 1 166 ? -10.532 -8.620 -6.840 1.00 79.12 166 LEU A C 1
ATOM 1329 O O . LEU A 1 166 ? -10.855 -8.737 -8.020 1.00 79.12 166 LEU A O 1
ATOM 1333 N N . LYS A 1 167 ? -11.047 -9.445 -5.910 1.00 77.00 167 LYS A N 1
ATOM 1334 C CA . LYS A 1 167 ? -11.998 -10.518 -6.269 1.00 77.00 167 LYS A CA 1
ATOM 1335 C C . LYS A 1 167 ? -13.286 -9.985 -6.894 1.00 77.00 167 LYS A C 1
ATOM 1337 O O . LYS A 1 167 ? -13.849 -10.639 -7.763 1.00 77.00 167 LYS A O 1
ATOM 1342 N N . HIS A 1 168 ? -13.740 -8.801 -6.480 1.00 75.94 168 HIS A N 1
ATOM 1343 C CA . HIS A 1 168 ? -14.950 -8.192 -7.045 1.00 75.94 168 HIS A CA 1
ATOM 1344 C C . HIS A 1 168 ? -14.720 -7.626 -8.451 1.00 75.94 168 HIS A C 1
ATOM 1346 O O . HIS A 1 168 ? -15.677 -7.430 -9.189 1.00 75.94 168 HIS A O 1
ATOM 1352 N N . GLN A 1 169 ? -13.460 -7.437 -8.849 1.00 72.19 169 GLN A N 1
ATOM 1353 C CA . GLN A 1 169 ? -13.074 -7.096 -10.220 1.00 72.19 169 GLN A CA 1
ATOM 1354 C C . GLN A 1 169 ? -12.799 -8.351 -11.077 1.00 72.19 169 GLN A C 1
ATOM 1356 O O . GLN A 1 169 ? -12.332 -8.241 -12.205 1.00 72.19 169 GLN A O 1
ATOM 1361 N N . GLY A 1 170 ? -13.069 -9.554 -10.551 1.00 78.88 170 GLY A N 1
ATOM 1362 C CA . GLY A 1 170 ? -12.856 -10.822 -11.253 1.00 78.88 170 GLY A CA 1
ATOM 1363 C C . GLY A 1 170 ? -11.445 -11.405 -11.121 1.00 78.88 170 GLY A C 1
ATOM 1364 O O . GLY A 1 170 ? -11.165 -12.449 -11.710 1.00 78.88 170 GLY A O 1
ATOM 1365 N N . PHE A 1 171 ? -10.553 -10.792 -10.334 1.00 81.06 171 PHE A N 1
ATOM 1366 C CA . PHE A 1 171 ? -9.221 -11.351 -10.104 1.00 81.06 171 PHE A CA 1
ATOM 1367 C C . PHE A 1 171 ? -9.264 -12.558 -9.163 1.00 81.06 171 PHE A C 1
ATOM 1369 O O . PHE A 1 171 ? -10.007 -12.605 -8.179 1.00 81.06 171 PHE A O 1
ATOM 1376 N N . SER A 1 172 ? -8.389 -13.525 -9.424 1.00 79.62 172 SER A N 1
ATOM 1377 C CA . SER A 1 172 ? -8.192 -14.699 -8.577 1.00 79.62 172 SER A CA 1
ATOM 1378 C C . SER A 1 172 ? -6.707 -14.960 -8.347 1.00 79.62 172 SER A C 1
ATOM 1380 O O . SER A 1 172 ? -5.848 -14.519 -9.110 1.00 79.62 172 SER A O 1
ATOM 1382 N N . VAL A 1 173 ? -6.398 -15.655 -7.253 1.00 78.56 173 VAL A N 1
ATOM 1383 C CA . VAL A 1 173 ? -5.026 -16.074 -6.956 1.00 78.56 173 VAL A CA 1
ATOM 1384 C C . VAL A 1 173 ? -4.729 -17.322 -7.780 1.00 78.56 173 VAL A C 1
ATOM 1386 O O . VAL A 1 173 ? -5.410 -18.335 -7.629 1.00 78.56 173 VAL A O 1
ATOM 1389 N N . GLY A 1 174 ? -3.714 -17.249 -8.641 1.00 77.06 174 GLY A N 1
ATOM 1390 C CA . GLY A 1 174 ? -3.247 -18.399 -9.412 1.00 77.06 174 GLY A CA 1
ATOM 1391 C C . GLY A 1 174 ? -2.634 -19.492 -8.528 1.00 77.06 174 GLY A C 1
ATOM 1392 O O . GLY A 1 174 ? -2.168 -19.237 -7.414 1.00 77.06 174 GLY A O 1
ATOM 1393 N N . ASN A 1 175 ? -2.603 -20.725 -9.034 1.00 81.44 175 ASN A N 1
ATOM 1394 C CA . ASN A 1 175 ? -1.879 -21.807 -8.374 1.00 81.44 175 ASN A CA 1
ATOM 1395 C C . ASN A 1 175 ? -0.368 -21.536 -8.446 1.00 81.44 175 ASN A C 1
ATOM 1397 O O . ASN A 1 175 ? 0.205 -21.572 -9.525 1.00 81.44 175 ASN A O 1
ATOM 1401 N N . ARG A 1 176 ? 0.287 -21.324 -7.298 1.00 80.88 176 ARG A N 1
ATOM 1402 C CA . ARG A 1 176 ? 1.734 -21.038 -7.222 1.00 80.88 176 ARG A CA 1
ATOM 1403 C C . ARG A 1 176 ? 2.638 -22.173 -7.726 1.00 80.88 176 ARG A C 1
ATOM 1405 O O . ARG A 1 176 ? 3.815 -21.940 -7.965 1.00 80.88 176 ARG A O 1
ATOM 1412 N N . PHE A 1 177 ? 2.107 -23.392 -7.824 1.00 85.88 177 PHE A N 1
ATOM 1413 C CA . PHE A 1 177 ? 2.807 -24.558 -8.376 1.00 85.88 177 PHE A CA 1
ATOM 1414 C C . PHE A 1 177 ? 2.606 -24.696 -9.888 1.00 85.88 177 PHE A C 1
ATOM 1416 O O . PHE A 1 177 ? 3.220 -25.547 -10.524 1.00 85.88 177 PHE A O 1
ATOM 1423 N N . SER A 1 178 ? 1.744 -23.863 -10.466 1.00 85.88 178 SER A N 1
ATOM 1424 C CA . SER A 1 178 ? 1.537 -23.757 -11.900 1.00 85.88 178 SER A CA 1
ATOM 1425 C C . SER A 1 178 ? 2.228 -22.489 -12.392 1.00 85.88 178 SER A C 1
ATOM 1427 O O . SER A 1 178 ? 1.993 -21.400 -11.873 1.00 85.88 178 SER A O 1
ATOM 1429 N N . GLY A 1 179 ? 3.103 -22.623 -13.387 1.00 86.44 179 GLY A N 1
ATOM 1430 C CA . GLY A 1 179 ? 3.696 -21.464 -14.050 1.00 86.44 179 GLY A CA 1
ATOM 1431 C C . GLY A 1 179 ? 2.639 -20.604 -14.753 1.00 86.44 179 GLY A C 1
ATOM 1432 O O . GLY A 1 179 ? 1.514 -21.043 -15.005 1.00 86.44 179 GLY A O 1
ATOM 1433 N N . PHE A 1 180 ? 3.010 -19.372 -15.092 1.00 90.88 180 PHE A N 1
ATOM 1434 C CA . PHE A 1 180 ? 2.168 -18.489 -15.893 1.00 90.88 180 PHE A CA 1
ATOM 1435 C C . PHE A 1 180 ? 2.250 -18.858 -17.380 1.00 90.88 180 PHE A C 1
ATOM 1437 O O . PHE A 1 180 ? 3.283 -19.323 -17.861 1.00 90.88 180 PHE A O 1
ATOM 1444 N N . ASN A 1 181 ? 1.173 -18.619 -18.132 1.00 93.12 181 ASN A N 1
ATOM 1445 C CA . ASN A 1 181 ? 1.235 -18.686 -19.593 1.00 93.12 181 ASN A CA 1
ATOM 1446 C C . ASN A 1 181 ? 2.054 -17.505 -20.156 1.00 93.12 181 ASN A C 1
ATOM 1448 O O . ASN A 1 181 ? 2.424 -16.580 -19.424 1.00 93.12 181 ASN A O 1
ATOM 1452 N N . PHE A 1 182 ? 2.342 -17.534 -21.457 1.00 96.19 182 PHE A N 1
ATOM 1453 C CA . PHE A 1 182 ? 3.171 -16.517 -22.109 1.00 96.19 182 PHE A CA 1
ATOM 1454 C C . PHE A 1 182 ? 2.615 -15.093 -21.949 1.00 96.19 182 PHE A C 1
ATOM 1456 O O . PHE A 1 182 ? 3.358 -14.195 -21.559 1.00 96.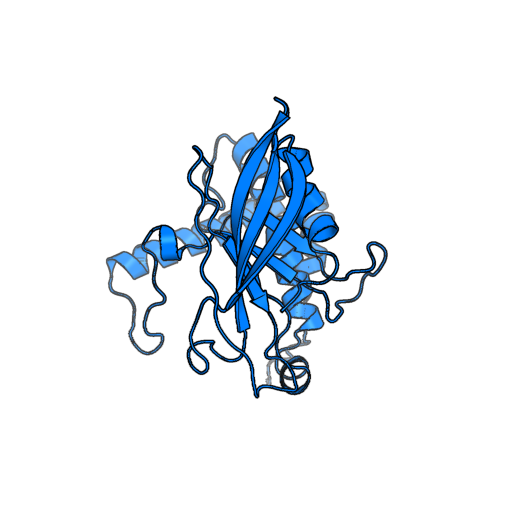19 182 PHE A O 1
ATOM 1463 N N . GLU A 1 183 ? 1.314 -14.889 -22.168 1.00 96.19 183 GLU A N 1
ATOM 1464 C CA . GLU A 1 183 ? 0.687 -13.563 -22.082 1.00 96.19 183 GLU A CA 1
ATOM 1465 C C . GLU A 1 183 ? 0.727 -12.996 -20.656 1.00 96.19 183 GLU A C 1
ATOM 1467 O O . GLU A 1 183 ? 1.140 -11.854 -20.444 1.00 96.19 183 GLU A O 1
ATOM 1472 N N . THR A 1 184 ? 0.393 -13.814 -19.654 1.00 92.25 184 THR A N 1
ATOM 1473 C CA . THR A 1 184 ? 0.490 -13.429 -18.241 1.00 92.25 184 THR A CA 1
ATOM 1474 C C . THR A 1 184 ? 1.938 -13.145 -17.843 1.00 92.25 184 THR A C 1
ATOM 1476 O O . THR A 1 184 ? 2.207 -12.166 -17.151 1.00 92.25 184 THR A O 1
ATOM 1479 N N . THR A 1 185 ? 2.891 -13.956 -18.312 1.00 95.38 185 THR A N 1
ATOM 1480 C CA . THR A 1 185 ? 4.323 -13.741 -18.053 1.00 95.38 185 THR A CA 1
ATOM 1481 C C . THR A 1 185 ? 4.790 -12.414 -18.641 1.00 95.38 185 THR A C 1
ATOM 1483 O O . THR A 1 185 ? 5.437 -11.628 -17.953 1.00 95.38 185 THR A O 1
ATOM 1486 N N . LYS A 1 186 ? 4.422 -12.127 -19.894 1.00 97.38 186 LYS A N 1
ATOM 1487 C CA . LYS A 1 186 ? 4.757 -10.875 -20.576 1.00 97.38 186 LYS A CA 1
ATOM 1488 C C . LYS A 1 186 ? 4.204 -9.663 -19.827 1.00 97.38 186 LYS A C 1
ATOM 1490 O O . LYS A 1 186 ? 4.928 -8.684 -19.657 1.00 97.38 186 LYS A O 1
ATOM 1495 N N . LEU A 1 187 ? 2.960 -9.741 -19.345 1.00 94.50 187 LEU A N 1
ATOM 1496 C CA . LEU A 1 187 ? 2.352 -8.698 -18.520 1.00 94.50 187 LEU A CA 1
ATOM 1497 C C . LEU A 1 187 ? 3.141 -8.478 -17.221 1.00 94.50 187 LEU A C 1
ATOM 1499 O O . LEU A 1 187 ? 3.547 -7.354 -16.946 1.00 94.50 187 LEU A O 1
ATOM 1503 N N . ILE A 1 188 ? 3.414 -9.544 -16.461 1.00 92.62 188 ILE A N 1
ATOM 1504 C CA . ILE A 1 188 ? 4.155 -9.465 -15.191 1.00 92.62 188 ILE A CA 1
ATOM 1505 C C . ILE A 1 188 ? 5.540 -8.847 -15.402 1.00 92.62 188 ILE A C 1
ATOM 1507 O O . ILE A 1 188 ? 5.907 -7.911 -14.697 1.00 92.62 188 ILE A O 1
ATOM 1511 N N . VAL A 1 189 ? 6.298 -9.330 -16.392 1.00 96.38 189 VAL A N 1
ATOM 1512 C CA . VAL A 1 189 ? 7.646 -8.821 -16.685 1.00 96.38 189 VAL A CA 1
ATOM 1513 C C . VAL A 1 189 ? 7.602 -7.342 -17.070 1.00 96.38 189 VAL A C 1
ATOM 1515 O O . VAL A 1 189 ? 8.443 -6.570 -16.609 1.00 96.38 189 VAL A O 1
ATOM 1518 N N . ARG A 1 190 ? 6.610 -6.923 -17.866 1.00 95.38 190 ARG A N 1
ATOM 1519 C CA . ARG A 1 190 ? 6.427 -5.516 -18.243 1.00 95.38 190 ARG A CA 1
ATOM 1520 C C . ARG A 1 190 ? 6.165 -4.631 -17.024 1.00 95.38 190 ARG A C 1
ATOM 1522 O O . ARG A 1 190 ? 6.839 -3.614 -16.875 1.00 95.38 190 ARG A O 1
ATOM 1529 N N . GLU A 1 191 ? 5.231 -5.011 -16.152 1.00 94.38 191 GLU A N 1
ATOM 1530 C CA . GLU A 1 191 ? 4.901 -4.213 -14.961 1.00 94.38 191 GLU A CA 1
ATOM 1531 C C . GLU A 1 191 ? 6.055 -4.192 -13.948 1.00 94.38 191 GLU A C 1
ATOM 1533 O O . GLU A 1 191 ? 6.358 -3.146 -13.375 1.00 94.38 191 GLU A O 1
ATOM 1538 N N . MET A 1 192 ? 6.784 -5.302 -13.789 1.00 94.69 192 MET A N 1
ATOM 1539 C CA . MET A 1 192 ? 7.998 -5.332 -12.967 1.00 94.69 192 MET A CA 1
ATOM 1540 C C . MET A 1 192 ? 9.079 -4.398 -13.519 1.00 94.69 192 MET A C 1
ATOM 1542 O O . MET A 1 192 ? 9.650 -3.608 -12.766 1.00 94.69 192 MET A O 1
ATOM 1546 N N . ALA A 1 193 ? 9.347 -4.449 -14.827 1.00 95.75 193 ALA A N 1
ATOM 1547 C CA . ALA A 1 193 ? 10.320 -3.568 -15.468 1.00 95.75 193 ALA A CA 1
ATOM 1548 C C . ALA A 1 193 ? 9.939 -2.093 -15.284 1.00 95.75 193 ALA A C 1
ATOM 1550 O O . ALA A 1 193 ? 10.788 -1.271 -14.936 1.00 95.75 193 ALA A O 1
ATOM 1551 N N . LYS A 1 194 ? 8.652 -1.773 -15.444 1.00 94.75 194 LYS A N 1
ATOM 1552 C CA . LYS A 1 194 ? 8.112 -0.431 -15.233 1.00 94.75 194 LYS A CA 1
ATOM 1553 C C . LYS A 1 194 ? 8.267 0.042 -13.791 1.00 94.75 194 LYS A C 1
ATOM 1555 O O . LYS A 1 194 ? 8.734 1.160 -13.571 1.00 94.75 194 LYS A O 1
ATOM 1560 N N . MET A 1 195 ? 7.946 -0.808 -12.816 1.00 93.75 195 MET A N 1
ATOM 1561 C CA . MET A 1 195 ? 8.156 -0.508 -11.402 1.00 93.75 195 MET A CA 1
ATOM 1562 C C . MET A 1 195 ? 9.635 -0.191 -11.145 1.00 93.75 195 MET A C 1
ATOM 1564 O O . MET A 1 195 ? 9.956 0.888 -10.655 1.00 93.75 195 MET A O 1
ATOM 1568 N N . HIS A 1 196 ? 10.560 -1.070 -11.543 1.00 94.69 196 HIS A N 1
ATOM 1569 C CA . HIS A 1 196 ? 11.996 -0.843 -11.343 1.00 94.69 196 HIS A CA 1
ATOM 1570 C C . HIS A 1 196 ? 12.500 0.439 -12.019 1.00 94.69 196 HIS A C 1
ATOM 1572 O O . HIS A 1 196 ? 13.207 1.228 -11.385 1.00 94.69 196 HIS A O 1
ATOM 1578 N N . ALA A 1 197 ? 12.106 0.680 -13.272 1.00 95.31 197 ALA A N 1
ATOM 1579 C CA . ALA A 1 197 ? 12.452 1.896 -14.000 1.00 95.31 197 ALA A CA 1
ATOM 1580 C C . ALA A 1 197 ? 11.933 3.152 -13.288 1.00 95.31 197 ALA A C 1
ATOM 1582 O O . ALA A 1 197 ? 12.655 4.141 -13.207 1.00 95.31 197 ALA A O 1
ATOM 1583 N N . THR A 1 198 ? 10.733 3.096 -12.706 1.00 95.12 198 THR A N 1
ATOM 1584 C CA . THR A 1 198 ? 10.132 4.203 -11.950 1.00 95.12 198 THR A CA 1
ATOM 1585 C C . THR A 1 198 ? 10.968 4.580 -10.729 1.00 95.12 198 THR A C 1
ATOM 1587 O O . THR A 1 198 ? 11.301 5.750 -10.551 1.00 95.12 198 THR A O 1
ATOM 1590 N N . PHE A 1 199 ? 11.377 3.601 -9.914 1.00 95.25 199 PHE A N 1
ATOM 1591 C CA . PHE A 1 199 ? 12.231 3.864 -8.748 1.00 95.25 199 PHE A CA 1
ATOM 1592 C C . PHE A 1 199 ? 13.590 4.451 -9.150 1.00 95.25 199 PHE A C 1
ATOM 1594 O O . PHE A 1 199 ? 14.075 5.381 -8.503 1.00 95.25 199 PHE A O 1
ATOM 1601 N N . ILE A 1 200 ? 14.206 3.933 -10.219 1.00 96.12 200 ILE A N 1
ATOM 1602 C CA . ILE A 1 200 ? 15.486 4.443 -10.731 1.00 96.12 200 ILE A CA 1
ATOM 1603 C C . ILE A 1 200 ? 15.317 5.868 -11.268 1.00 96.12 200 ILE A C 1
ATOM 1605 O O . ILE A 1 200 ? 16.103 6.746 -10.920 1.00 96.12 200 ILE A O 1
ATOM 1609 N N . ALA A 1 201 ? 14.278 6.119 -12.064 1.00 96.88 201 ALA A N 1
ATOM 1610 C CA . ALA A 1 201 ? 13.979 7.437 -12.609 1.00 96.88 201 ALA A CA 1
ATOM 1611 C C . ALA A 1 201 ? 13.735 8.465 -11.495 1.00 96.88 201 ALA A C 1
ATOM 1613 O O . ALA A 1 201 ? 14.310 9.552 -11.543 1.00 96.88 201 ALA A O 1
ATOM 1614 N N . PHE A 1 202 ? 12.962 8.111 -10.461 1.00 97.12 202 PHE A N 1
ATOM 1615 C CA . PHE A 1 202 ? 12.746 8.977 -9.298 1.00 97.12 202 PHE A CA 1
ATOM 1616 C C . PHE A 1 202 ? 14.059 9.259 -8.560 1.00 97.12 202 PHE A C 1
ATOM 1618 O O . PHE A 1 202 ? 14.360 10.412 -8.261 1.00 97.12 202 PHE A O 1
ATOM 1625 N N . LYS A 1 203 ? 14.892 8.232 -8.338 1.00 97.00 203 LYS A N 1
ATOM 1626 C CA . LYS A 1 203 ? 16.209 8.380 -7.700 1.00 97.00 203 LYS A CA 1
ATOM 1627 C C . LYS A 1 203 ? 17.133 9.327 -8.466 1.00 97.00 203 LYS A C 1
ATOM 1629 O O . LYS A 1 203 ? 17.828 10.122 -7.841 1.00 97.00 203 LYS A O 1
ATOM 1634 N N . LEU A 1 204 ? 17.166 9.223 -9.794 1.00 97.50 204 LEU A N 1
ATOM 1635 C CA . LEU A 1 204 ? 18.015 10.061 -10.642 1.00 97.50 204 LEU A CA 1
ATOM 1636 C C . LEU A 1 204 ? 17.503 11.503 -10.720 1.00 97.50 204 LEU A C 1
ATOM 1638 O O . LEU A 1 204 ? 18.299 12.435 -10.671 1.00 97.50 204 LEU A O 1
ATOM 1642 N N . ALA A 1 205 ? 16.186 11.690 -10.822 1.00 97.56 205 ALA A N 1
ATOM 1643 C CA . ALA A 1 205 ? 15.582 13.010 -10.967 1.00 97.56 205 ALA A CA 1
ATOM 1644 C C . ALA A 1 205 ? 15.489 13.787 -9.642 1.00 97.56 205 ALA A C 1
ATOM 1646 O O . ALA A 1 205 ? 15.635 15.006 -9.638 1.00 97.56 205 ALA A O 1
ATOM 1647 N N . LYS A 1 206 ? 15.223 13.095 -8.527 1.00 97.50 206 LYS A N 1
ATOM 1648 C CA . LYS A 1 206 ? 14.973 13.682 -7.200 1.00 97.50 206 LYS A CA 1
ATOM 1649 C C . LYS A 1 206 ? 15.763 12.932 -6.107 1.00 97.50 206 LYS A C 1
ATOM 1651 O O . LYS A 1 206 ? 15.167 12.323 -5.217 1.00 97.50 206 LYS A O 1
ATOM 1656 N N . PRO A 1 207 ? 17.110 12.954 -6.131 1.00 96.19 207 PRO A N 1
ATOM 1657 C CA . PRO A 1 207 ? 17.947 12.105 -5.273 1.00 96.19 207 PRO A CA 1
ATOM 1658 C C . PRO A 1 207 ? 17.778 12.361 -3.768 1.00 96.19 207 PRO A C 1
ATOM 1660 O O . PRO A 1 207 ? 17.776 11.407 -2.987 1.00 96.19 207 PRO A O 1
ATOM 1663 N N . ASN A 1 208 ? 17.603 13.620 -3.353 1.00 95.94 208 ASN A N 1
ATOM 1664 C CA . ASN A 1 208 ? 17.395 13.968 -1.942 1.00 95.94 208 ASN A CA 1
ATOM 1665 C C . ASN A 1 208 ? 16.029 13.476 -1.449 1.00 95.94 208 ASN A C 1
ATOM 1667 O O . ASN A 1 208 ? 15.958 12.782 -0.438 1.00 95.94 208 ASN A O 1
ATOM 1671 N N . GLU A 1 209 ? 14.962 13.730 -2.216 1.00 95.19 209 GLU A N 1
ATOM 1672 C CA . GLU A 1 209 ? 13.626 13.223 -1.888 1.00 95.19 209 GLU A CA 1
ATOM 1673 C C . GLU A 1 209 ? 13.584 11.693 -1.881 1.00 95.19 209 GLU A C 1
ATOM 1675 O O . GLU A 1 209 ? 12.964 11.103 -1.000 1.00 95.19 209 GLU A O 1
ATOM 1680 N N . PHE A 1 210 ? 14.276 11.033 -2.818 1.00 95.06 210 PHE A N 1
ATOM 1681 C CA . PHE A 1 210 ? 14.424 9.580 -2.806 1.00 95.06 210 PHE A CA 1
ATOM 1682 C C . PHE A 1 210 ? 15.059 9.117 -1.497 1.00 95.06 210 PHE A C 1
ATOM 1684 O O . PHE A 1 210 ? 14.520 8.224 -0.847 1.00 95.06 210 PHE A O 1
ATOM 1691 N N . LYS A 1 211 ? 16.186 9.713 -1.091 1.00 93.19 211 LYS A N 1
ATOM 1692 C CA . LYS A 1 211 ? 16.905 9.321 0.128 1.00 93.19 211 LYS A CA 1
ATOM 1693 C C . LYS A 1 211 ? 16.036 9.485 1.377 1.00 93.19 211 LYS A C 1
ATOM 1695 O O . LYS A 1 211 ? 15.990 8.574 2.197 1.00 93.19 211 LYS A O 1
ATOM 1700 N N . GLU A 1 212 ? 15.338 10.609 1.495 1.00 92.38 212 GLU A N 1
ATOM 1701 C CA . GLU A 1 212 ? 14.535 10.947 2.674 1.00 92.38 212 GLU A CA 1
ATOM 1702 C C . GLU A 1 212 ? 13.211 10.176 2.735 1.00 92.38 212 GLU A C 1
ATOM 1704 O O . GLU A 1 212 ? 12.860 9.628 3.780 1.00 92.38 212 GLU A O 1
ATOM 1709 N N . LYS A 1 213 ? 12.475 10.109 1.617 1.00 91.50 213 LYS A N 1
ATOM 1710 C CA . LYS A 1 213 ? 11.089 9.614 1.591 1.00 91.50 213 LYS A CA 1
ATOM 1711 C C . LYS A 1 213 ? 10.956 8.137 1.215 1.00 91.50 213 LYS A C 1
ATOM 1713 O O . LYS A 1 213 ? 9.956 7.519 1.569 1.00 91.50 213 LYS A O 1
ATOM 1718 N N . ILE A 1 214 ? 11.924 7.569 0.490 1.00 91.69 214 ILE A N 1
ATOM 1719 C CA . ILE A 1 214 ? 11.893 6.167 0.029 1.00 91.69 214 ILE A CA 1
ATOM 1720 C C . ILE A 1 214 ? 13.043 5.357 0.637 1.00 91.69 214 ILE A C 1
ATOM 1722 O O . ILE A 1 214 ? 12.834 4.230 1.083 1.00 91.69 214 ILE A O 1
ATOM 1726 N N . GLY A 1 215 ? 14.251 5.925 0.682 1.00 86.88 215 GLY A N 1
ATOM 1727 C CA . GLY A 1 215 ? 15.477 5.252 1.111 1.00 86.88 215 GLY A CA 1
ATOM 1728 C C . GLY A 1 215 ? 15.372 4.634 2.503 1.00 86.88 215 GLY A C 1
ATOM 1729 O O . GLY A 1 215 ? 15.770 3.487 2.683 1.00 86.88 215 GLY A O 1
ATOM 1730 N N . CYS A 1 216 ? 14.723 5.330 3.439 1.00 84.62 216 CYS A N 1
ATOM 1731 C CA . CYS A 1 216 ? 14.485 4.863 4.809 1.00 84.62 216 CYS A CA 1
ATOM 1732 C C . CYS A 1 216 ? 13.689 3.544 4.913 1.00 84.62 216 CYS A C 1
ATOM 1734 O O . CYS A 1 216 ? 13.732 2.878 5.947 1.00 84.62 216 CYS A O 1
ATOM 1736 N N . TYR A 1 217 ? 12.985 3.128 3.854 1.00 83.88 217 TYR A N 1
ATOM 1737 C CA . TYR A 1 217 ? 12.258 1.854 3.796 1.00 83.88 217 TYR A CA 1
ATOM 1738 C C . TYR A 1 217 ? 13.019 0.751 3.044 1.00 83.88 217 TYR A C 1
ATOM 1740 O O . TYR A 1 217 ? 12.654 -0.429 3.125 1.00 83.88 217 TYR A O 1
ATOM 1748 N N . LEU A 1 218 ? 14.080 1.109 2.318 1.00 79.75 218 LEU A N 1
ATOM 1749 C CA . LEU A 1 218 ? 14.869 0.187 1.498 1.00 79.75 218 LEU A CA 1
ATOM 1750 C C . LEU A 1 218 ? 16.020 -0.470 2.262 1.00 79.75 218 LEU A C 1
ATOM 1752 O O . LEU A 1 218 ? 16.530 -1.488 1.793 1.00 79.75 218 LEU A O 1
ATOM 1756 N N . ASP A 1 219 ? 16.376 0.044 3.442 1.00 70.06 219 ASP A N 1
ATOM 1757 C CA . ASP A 1 219 ? 17.413 -0.552 4.284 1.00 70.06 219 ASP A CA 1
ATOM 1758 C C . ASP A 1 219 ? 17.121 -2.031 4.544 1.00 70.06 219 ASP A C 1
ATOM 1760 O O . ASP A 1 219 ? 15.985 -2.439 4.832 1.00 70.06 219 ASP A O 1
ATOM 1764 N N . ARG A 1 220 ? 18.145 -2.870 4.369 1.00 58.38 220 ARG A N 1
ATOM 1765 C CA . ARG A 1 220 ? 17.997 -4.316 4.521 1.00 58.38 220 ARG A CA 1
ATOM 1766 C C . ARG A 1 220 ? 17.657 -4.606 5.978 1.00 58.38 220 ARG A C 1
ATOM 1768 O O . ARG A 1 220 ? 18.367 -4.213 6.888 1.00 58.38 220 ARG A O 1
ATOM 1775 N N . ALA A 1 221 ? 16.556 -5.321 6.186 1.00 51.81 221 ALA A N 1
ATOM 1776 C CA . ALA A 1 221 ? 16.142 -5.777 7.511 1.00 51.81 221 ALA A CA 1
ATOM 1777 C C . ALA A 1 221 ? 17.033 -6.912 8.055 1.00 51.81 221 ALA A C 1
ATOM 1779 O O . ALA A 1 221 ? 16.832 -7.359 9.179 1.00 51.81 221 ALA A O 1
ATOM 1780 N N . LEU A 1 222 ? 17.952 -7.411 7.226 1.00 43.75 222 LEU A N 1
ATOM 1781 C CA . LEU A 1 222 ? 18.872 -8.505 7.484 1.00 43.75 222 LEU A CA 1
ATOM 1782 C C . LEU A 1 222 ? 20.186 -8.164 6.777 1.00 43.75 222 LEU A C 1
ATOM 1784 O O . LEU A 1 222 ? 20.188 -7.961 5.557 1.00 43.75 222 LEU A O 1
ATOM 1788 N N . ASP A 1 223 ? 21.285 -8.143 7.523 1.00 42.12 223 ASP A N 1
ATOM 1789 C CA . ASP A 1 223 ? 22.625 -8.299 6.967 1.00 42.12 223 ASP A CA 1
ATOM 1790 C C . ASP A 1 223 ? 22.705 -9.695 6.342 1.00 42.12 223 ASP A C 1
ATOM 1792 O O . ASP A 1 223 ? 23.130 -10.666 6.963 1.00 42.12 223 ASP A O 1
ATOM 1796 N N . PHE A 1 224 ? 22.213 -9.838 5.111 1.00 39.34 224 PHE A N 1
ATOM 1797 C CA . PHE A 1 224 ? 22.524 -11.011 4.312 1.00 39.34 224 PHE A CA 1
ATOM 1798 C C . PHE A 1 224 ? 23.999 -10.899 3.927 1.00 39.34 224 PHE A C 1
ATOM 1800 O O . PHE A 1 224 ? 24.348 -10.263 2.930 1.00 39.34 224 PHE A O 1
ATOM 1807 N N . VAL A 1 225 ? 24.854 -11.475 4.767 1.00 37.53 225 VAL A N 1
ATOM 1808 C CA . VAL A 1 225 ? 26.200 -11.883 4.384 1.00 37.53 225 VAL A CA 1
ATOM 1809 C C . VAL A 1 225 ? 25.998 -13.109 3.505 1.00 37.53 225 VAL A C 1
ATOM 1811 O O . VAL A 1 225 ? 25.548 -14.150 3.982 1.00 37.53 225 VAL A O 1
ATOM 1814 N N . ALA A 1 226 ? 26.224 -12.958 2.200 1.00 27.53 226 ALA A N 1
ATOM 1815 C CA . ALA A 1 226 ? 26.306 -14.122 1.332 1.00 27.53 226 ALA A CA 1
ATOM 1816 C C . ALA A 1 226 ? 27.435 -15.012 1.877 1.00 27.53 226 ALA A C 1
ATOM 1818 O O . ALA A 1 226 ? 28.504 -14.471 2.163 1.00 27.53 226 ALA A O 1
ATOM 1819 N N . PRO A 1 227 ? 27.216 -16.319 2.094 1.00 43.28 227 PRO A N 1
ATOM 1820 C CA . PRO A 1 227 ? 28.337 -17.208 2.345 1.00 43.28 227 PRO A CA 1
ATOM 1821 C C . PRO A 1 227 ? 29.264 -17.160 1.124 1.00 43.28 227 PRO A C 1
ATOM 1823 O O . PRO A 1 227 ? 28.769 -17.188 -0.007 1.00 43.28 227 PRO A O 1
ATOM 1826 N N . ASP A 1 228 ? 30.563 -17.014 1.395 1.00 52.88 228 ASP A N 1
ATOM 1827 C CA . ASP A 1 228 ? 31.640 -17.046 0.397 1.00 52.88 228 ASP A CA 1
ATOM 1828 C C . ASP A 1 228 ? 31.572 -18.299 -0.495 1.00 52.88 228 ASP A C 1
ATOM 1830 O O . ASP A 1 228 ? 31.224 -19.391 0.023 1.00 52.88 228 ASP A O 1
#